Protein AF-Q950R6-F1 (afdb_monomer_lite)

Secondary structure (DSSP, 8-state):
-HHHHHHHHHHHHHHTT-SSPP---EEE-TT--EEES-SSS-TTS-HHHHHT---SS-B---HHHHHHHHHHHHHHTT-TTS-HHHHHHHHHHTHHHHHHT-HHHHHTSTTHHHHHHHHHHHHHHHH-TTS-B--------S-HHHHHHHHHHT-HHHHHHTT-SS--SS---HHHHHHHHHHHS--TTTT-HHHHHHHHHHHTT-------SSSS--

Sequence (218 aa):
MELQVRFTINIAKVYSSCVEPIYLPVFGDWRGRVYPHSTFINYQGNSLSRNVLEFYHGEVLNSNGIFSFFIYGANTYGLDKLTFDERYQWVIDNSAKILSMDRDFLLGADDQLAFASFALYYRKWYINPDEPLNVIVYQDATCSGLQHISSLLADINLAKQVNTAGPSAIAGDVYTDVANMINGLDLPGRENPSVIGLIYLNQLNIFILIVILLKDLL

Foldseek 3Di:
DVVLLVVLVVVLVVCVPDPDDDDFDWDADPVGDIDTPDDRADCPDPLSNNLSDFAPDFDQQDPVSLLLLQLLLLVQQVNVFADSVVSSVVCVVCVVCLLVVPPVSLVNRPNSSSNVSSSVQSNVCVVPSRDTDRDDRDDDFQPVPLCVVCVVVVPLVSCQLRVNNDDDNGHHPVPVVVVVVVVPDPDPCCPPPVSVVVVVCVVVVNDDPPPPDPPPPD

Organism: Spizellomyces punctatus (NCBI:txid109760)

Structure (mmCIF, N/CA/C/O backbone):
data_AF-Q950R6-F1
#
_entry.id   AF-Q950R6-F1
#
loop_
_atom_site.group_PDB
_atom_site.id
_atom_site.type_symbol
_atom_site.label_atom_id
_atom_site.label_alt_id
_atom_site.label_comp_id
_atom_site.label_asym_id
_atom_site.label_entity_id
_atom_site.label_seq_id
_atom_site.pdbx_PDB_ins_code
_atom_site.Cartn_x
_atom_site.Cartn_y
_atom_site.Cartn_z
_atom_site.occupancy
_atom_site.B_iso_or_equiv
_atom_site.auth_seq_id
_atom_site.auth_comp_id
_atom_site.auth_asym_id
_atom_site.auth_atom_id
_atom_site.pdbx_PDB_model_num
ATOM 1 N N . MET A 1 1 ? -17.603 3.203 -15.587 1.00 61.12 1 MET A N 1
ATOM 2 C CA . MET A 1 1 ? -16.378 2.480 -15.179 1.00 61.12 1 MET A CA 1
ATOM 3 C C . MET A 1 1 ? -15.461 2.208 -16.372 1.00 61.12 1 MET A C 1
ATOM 5 O O . MET A 1 1 ? -14.309 2.613 -16.331 1.00 61.12 1 MET A O 1
ATOM 9 N N . GLU A 1 2 ? -15.968 1.635 -17.470 1.00 82.50 2 GLU A N 1
ATOM 10 C CA . GLU A 1 2 ? -15.153 1.276 -18.649 1.00 82.50 2 GLU A CA 1
ATOM 11 C C . GLU A 1 2 ? -14.435 2.463 -19.324 1.00 82.50 2 GLU A C 1
ATOM 13 O O . GLU A 1 2 ? -13.272 2.357 -19.708 1.00 82.50 2 GLU A O 1
ATOM 18 N N . LEU A 1 3 ? -15.090 3.625 -19.417 1.00 87.25 3 LEU A N 1
ATOM 19 C CA . LEU A 1 3 ? -14.501 4.819 -20.031 1.00 87.25 3 LEU A CA 1
ATOM 20 C C . LEU A 1 3 ? -13.272 5.338 -19.263 1.00 87.25 3 LEU A C 1
ATOM 22 O O . LEU A 1 3 ? -12.263 5.679 -19.872 1.00 87.25 3 LEU A O 1
ATOM 26 N N . GLN A 1 4 ? -13.340 5.354 -17.928 1.00 86.31 4 GLN A N 1
ATOM 27 C CA . GLN A 1 4 ? -12.237 5.797 -17.072 1.00 86.31 4 GLN A CA 1
ATOM 28 C C . GLN A 1 4 ? -11.024 4.873 -17.217 1.00 86.31 4 GLN A C 1
ATOM 30 O O . GLN A 1 4 ? -9.916 5.359 -17.404 1.00 86.31 4 GLN A O 1
ATOM 35 N N . VAL A 1 5 ? -11.245 3.553 -17.220 1.00 90.81 5 VAL A N 1
ATOM 36 C CA . VAL A 1 5 ? -10.192 2.550 -17.452 1.00 90.81 5 VAL A CA 1
ATOM 37 C C . VAL A 1 5 ? -9.504 2.780 -18.798 1.00 90.81 5 VAL A C 1
ATOM 39 O O . VAL A 1 5 ? -8.277 2.829 -18.864 1.00 90.81 5 VAL A O 1
ATOM 42 N N . ARG A 1 6 ? -10.282 2.986 -19.871 1.00 92.75 6 ARG A N 1
ATOM 43 C CA . ARG A 1 6 ? -9.738 3.262 -21.210 1.00 92.75 6 ARG A CA 1
ATOM 44 C C . ARG A 1 6 ? -8.905 4.545 -21.241 1.00 92.75 6 ARG A C 1
ATOM 46 O O . ARG A 1 6 ? -7.820 4.532 -21.816 1.00 92.75 6 ARG A O 1
ATOM 53 N N . PHE A 1 7 ? -9.373 5.630 -20.618 1.00 93.50 7 PHE A N 1
ATOM 54 C CA . PHE A 1 7 ? -8.603 6.876 -20.539 1.00 93.50 7 PHE A CA 1
ATOM 55 C C . PHE A 1 7 ? -7.305 6.702 -19.752 1.00 93.50 7 PHE A C 1
ATOM 57 O O . PHE A 1 7 ? -6.254 7.071 -20.267 1.00 93.50 7 PHE A O 1
ATOM 64 N N . THR A 1 8 ? -7.351 6.089 -18.566 1.00 93.38 8 THR A N 1
ATOM 65 C CA . THR A 1 8 ? -6.154 5.816 -17.754 1.00 93.38 8 THR A CA 1
ATOM 66 C C . THR A 1 8 ? -5.118 5.014 -18.544 1.00 93.38 8 THR A C 1
ATOM 68 O O . THR A 1 8 ? -3.966 5.428 -18.620 1.00 93.38 8 THR A O 1
ATOM 71 N N . ILE A 1 9 ? -5.524 3.929 -19.214 1.00 93.62 9 ILE A N 1
ATOM 72 C CA . ILE A 1 9 ? -4.612 3.105 -20.025 1.00 93.62 9 ILE A CA 1
ATOM 73 C C . ILE A 1 9 ? -4.044 3.890 -21.213 1.00 93.62 9 ILE A C 1
ATOM 75 O O . ILE A 1 9 ? -2.851 3.803 -21.491 1.00 93.62 9 ILE A O 1
ATOM 79 N N . ASN A 1 10 ? -4.872 4.646 -21.935 1.00 93.94 10 ASN A N 1
ATOM 80 C CA . ASN A 1 10 ? -4.408 5.396 -23.103 1.00 93.94 10 ASN A CA 1
ATOM 81 C C . ASN A 1 10 ? -3.421 6.498 -22.715 1.00 93.94 10 ASN A C 1
ATOM 83 O O . ASN A 1 10 ? -2.400 6.654 -23.378 1.00 93.94 10 ASN A O 1
ATOM 87 N N . ILE A 1 11 ? -3.690 7.223 -21.628 1.00 92.50 11 ILE A N 1
ATOM 88 C CA . ILE A 1 11 ? -2.773 8.240 -21.110 1.00 92.50 11 ILE A CA 1
ATOM 89 C C . ILE A 1 11 ? -1.467 7.574 -20.651 1.00 92.50 11 ILE A C 1
ATOM 91 O O . ILE A 1 11 ? -0.392 8.065 -20.985 1.00 92.50 11 ILE A O 1
ATOM 95 N N . ALA A 1 12 ? -1.539 6.419 -19.978 1.00 92.94 12 ALA A N 1
ATOM 96 C CA . ALA A 1 12 ? -0.352 5.693 -19.530 1.00 92.94 12 ALA A CA 1
ATOM 97 C C . ALA A 1 12 ? 0.521 5.262 -20.719 1.00 92.94 12 ALA A C 1
ATOM 99 O O . ALA A 1 12 ? 1.731 5.448 -20.686 1.00 92.94 12 ALA A O 1
ATOM 100 N N . LYS A 1 13 ? -0.090 4.778 -21.809 1.00 92.00 13 LYS A N 1
ATOM 101 C CA . LYS A 1 13 ? 0.622 4.418 -23.049 1.00 92.00 13 LYS A CA 1
ATOM 102 C C . LYS A 1 13 ? 1.305 5.604 -23.727 1.00 92.00 13 LYS A C 1
ATOM 104 O O . LYS A 1 13 ? 2.374 5.441 -24.307 1.00 92.00 13 LYS A O 1
ATOM 109 N N . VAL A 1 14 ? 0.686 6.786 -23.690 1.00 91.50 14 VAL A N 1
ATOM 110 C CA . VAL A 1 14 ? 1.308 8.004 -24.229 1.00 91.50 14 VAL A CA 1
ATOM 111 C C . VAL A 1 14 ? 2.584 8.308 -23.445 1.00 91.50 14 VAL A C 1
ATOM 113 O O . VAL A 1 14 ? 3.647 8.450 -24.048 1.00 91.50 14 VAL A O 1
ATOM 116 N N . TYR A 1 15 ? 2.509 8.307 -22.113 1.00 90.12 15 TYR A N 1
ATOM 117 C CA . TYR A 1 15 ? 3.664 8.614 -21.268 1.00 90.12 15 TYR A CA 1
ATOM 118 C C . TYR A 1 15 ? 4.702 7.491 -21.188 1.00 90.12 15 TYR A C 1
ATOM 120 O O . TYR A 1 15 ? 5.874 7.792 -21.010 1.00 90.12 15 TYR A O 1
ATOM 128 N N . SER A 1 16 ? 4.340 6.223 -21.411 1.00 89.00 16 SER A N 1
ATOM 129 C CA . SER A 1 16 ? 5.312 5.115 -21.432 1.00 89.00 16 SER A CA 1
ATOM 130 C C . SER A 1 16 ? 6.321 5.209 -22.582 1.00 89.00 16 SER A C 1
ATOM 132 O O . SER A 1 16 ? 7.324 4.507 -22.580 1.00 89.00 16 SER A O 1
ATOM 134 N N . SER A 1 17 ? 6.037 6.036 -23.595 1.00 84.12 17 SER A N 1
ATOM 135 C CA . SER A 1 17 ? 6.967 6.325 -24.695 1.00 84.12 17 SER A CA 1
ATOM 136 C C . SER A 1 17 ? 7.899 7.512 -24.418 1.00 84.12 17 SER A C 1
ATOM 138 O O . SER A 1 17 ? 8.810 7.771 -25.205 1.00 84.12 17 SER A O 1
ATOM 140 N N . CYS A 1 18 ? 7.682 8.241 -23.320 1.00 84.56 18 CYS A N 1
ATOM 141 C CA . CYS A 1 18 ? 8.513 9.368 -22.920 1.00 84.56 18 CYS A CA 1
ATOM 142 C C . CYS A 1 18 ? 9.749 8.876 -22.156 1.00 84.56 18 CYS A C 1
ATOM 144 O O . CYS A 1 18 ? 9.660 7.971 -21.334 1.00 84.56 18 CYS A O 1
ATOM 146 N N . VAL A 1 19 ? 10.899 9.500 -22.418 1.00 79.00 19 VAL A N 1
ATOM 147 C CA . VAL A 1 19 ? 12.159 9.214 -21.703 1.00 79.00 19 VAL A CA 1
ATOM 148 C C . VAL A 1 19 ? 12.265 10.033 -20.409 1.00 79.00 19 VAL A C 1
ATOM 150 O O . VAL A 1 19 ? 12.886 9.600 -19.446 1.00 79.00 19 VAL A O 1
ATOM 153 N N . GLU A 1 20 ? 11.639 11.210 -20.386 1.00 90.50 20 GLU A N 1
ATOM 154 C CA . GLU A 1 20 ? 11.657 12.130 -19.249 1.00 90.50 20 GLU A CA 1
ATOM 155 C C . GLU A 1 20 ? 10.609 11.760 -18.185 1.00 90.50 20 GLU A C 1
ATOM 157 O O . GLU A 1 20 ? 9.533 11.254 -18.532 1.00 90.50 20 GLU A O 1
ATOM 162 N N . PRO A 1 21 ? 10.867 12.066 -16.899 1.00 91.25 21 PRO A N 1
ATOM 163 C CA . PRO A 1 21 ? 9.892 11.862 -15.841 1.00 91.25 21 PRO A CA 1
ATOM 164 C C . PRO A 1 21 ? 8.647 12.722 -16.042 1.00 91.25 21 PRO A C 1
ATOM 166 O O . PRO A 1 21 ? 8.708 13.875 -16.476 1.00 91.25 21 PRO A O 1
ATOM 169 N N . ILE A 1 22 ? 7.509 12.187 -15.607 1.00 90.81 22 ILE A N 1
ATOM 170 C CA . ILE A 1 22 ? 6.302 12.983 -15.408 1.00 90.81 22 ILE A CA 1
ATOM 171 C C . ILE A 1 22 ? 6.246 13.498 -13.972 1.00 90.81 22 ILE A C 1
ATOM 173 O O . ILE A 1 22 ? 6.538 12.781 -13.016 1.00 90.81 22 ILE A O 1
ATOM 177 N N . TYR A 1 23 ? 5.807 14.743 -13.818 1.00 92.44 23 TYR A N 1
ATOM 178 C CA . TYR A 1 23 ? 5.528 15.340 -12.518 1.00 92.44 23 TYR A CA 1
ATOM 179 C C . TYR A 1 23 ? 4.020 15.491 -12.354 1.00 92.44 23 TYR A C 1
ATOM 181 O O . TYR A 1 23 ? 3.335 15.990 -13.248 1.00 92.44 23 TYR A O 1
ATOM 189 N N . LEU A 1 24 ? 3.497 15.063 -11.206 1.00 93.25 24 LEU A N 1
ATOM 190 C CA . LEU A 1 24 ? 2.084 15.200 -10.868 1.00 93.25 24 LEU A CA 1
ATOM 191 C C . LEU A 1 24 ? 1.904 16.448 -9.991 1.00 93.25 24 LEU A C 1
ATOM 193 O O . LEU A 1 24 ? 2.239 16.3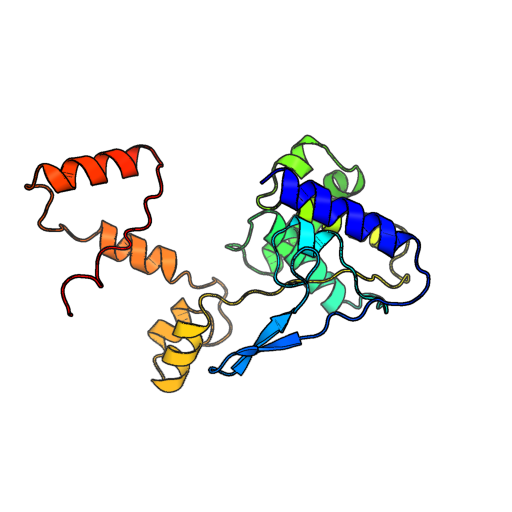92 -8.807 1.00 93.25 24 LEU A O 1
ATOM 197 N N . PRO A 1 25 ? 1.403 17.577 -10.530 1.00 95.56 25 PRO A N 1
ATOM 198 C CA . PRO A 1 25 ? 1.155 18.762 -9.719 1.00 95.56 25 PRO A CA 1
ATOM 199 C C . PRO A 1 25 ? 0.085 18.468 -8.665 1.00 95.56 25 PRO A C 1
ATOM 201 O O . PRO A 1 25 ? -0.869 17.729 -8.924 1.00 95.56 25 PRO A O 1
ATOM 204 N N . VAL A 1 26 ? 0.235 19.070 -7.487 1.00 96.69 26 VAL A N 1
ATOM 205 C CA . VAL A 1 26 ? -0.664 18.876 -6.345 1.00 96.69 26 VAL A CA 1
ATOM 206 C C . VAL A 1 26 ? -1.219 20.206 -5.844 1.00 96.69 26 VAL A C 1
ATOM 208 O O . VAL A 1 26 ? -0.579 21.245 -5.999 1.00 96.69 26 VAL A O 1
ATOM 211 N N . PHE A 1 27 ? -2.390 20.172 -5.214 1.00 96.00 27 PHE A N 1
ATOM 212 C CA . PHE A 1 27 ? -2.983 21.308 -4.511 1.00 96.00 27 PHE A CA 1
ATOM 213 C C . PHE A 1 27 ? -3.423 20.908 -3.102 1.00 96.00 27 PHE A C 1
ATOM 215 O O . PHE A 1 27 ? -3.724 19.744 -2.842 1.00 96.00 27 PHE A O 1
ATOM 222 N N . GLY A 1 28 ? -3.458 21.879 -2.190 1.00 97.31 28 GLY A N 1
ATOM 223 C CA . GLY A 1 28 ? -4.025 21.713 -0.853 1.00 97.31 28 GLY A CA 1
ATOM 224 C C . GLY A 1 28 ? -5.497 22.121 -0.825 1.00 97.31 28 GLY A C 1
ATOM 225 O O . GLY A 1 28 ? -5.842 23.177 -1.357 1.00 97.31 28 GLY A O 1
ATOM 226 N N . ASP A 1 29 ? -6.367 21.325 -0.201 1.00 96.44 29 ASP A N 1
ATOM 227 C CA . ASP A 1 29 ? -7.712 21.793 0.147 1.00 96.44 29 ASP A CA 1
ATOM 228 C C . ASP A 1 29 ? -7.684 22.786 1.326 1.00 96.44 29 ASP A C 1
ATOM 230 O O . ASP A 1 29 ? -6.648 23.051 1.936 1.00 96.44 29 ASP A O 1
ATOM 234 N N . TRP A 1 30 ? -8.850 23.332 1.679 1.00 97.31 30 TRP A N 1
ATOM 235 C CA . TRP A 1 30 ? -9.003 24.298 2.774 1.00 97.31 30 TRP A CA 1
ATOM 236 C C . TRP A 1 30 ? -8.648 23.739 4.165 1.00 97.31 30 TRP A C 1
ATOM 238 O O . TRP A 1 30 ? -8.506 24.508 5.113 1.00 97.31 30 TRP A O 1
ATOM 248 N N . ARG A 1 31 ? -8.502 22.414 4.300 1.00 96.69 31 ARG A N 1
ATOM 249 C CA . ARG A 1 31 ? -8.068 21.719 5.522 1.00 96.69 31 ARG A CA 1
ATOM 250 C C . ARG A 1 31 ? -6.589 21.333 5.466 1.00 96.69 31 ARG A C 1
ATOM 252 O O . ARG A 1 31 ? -6.102 20.715 6.409 1.00 96.69 31 ARG A O 1
ATOM 259 N N . GLY A 1 32 ? -5.895 21.650 4.372 1.00 95.75 32 GLY A N 1
ATOM 260 C CA . GLY A 1 32 ? -4.492 21.321 4.143 1.00 95.75 32 GLY A CA 1
ATOM 261 C C . GLY A 1 32 ? -4.235 19.911 3.603 1.00 95.75 32 GLY A C 1
ATOM 262 O O . GLY A 1 32 ? -3.076 19.505 3.539 1.00 95.75 32 GLY A O 1
A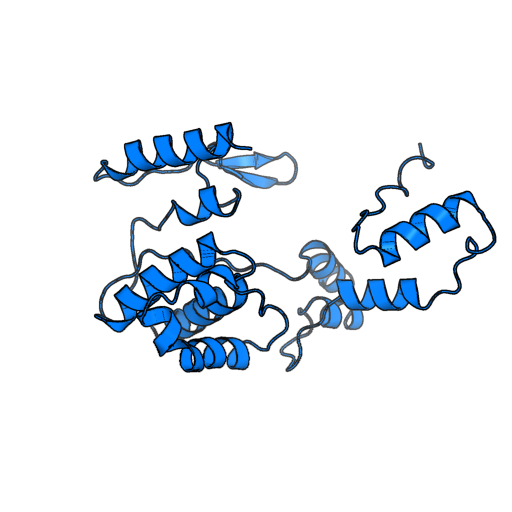TOM 263 N N . ARG A 1 33 ? -5.261 19.141 3.205 1.00 95.31 33 ARG A N 1
ATOM 264 C CA . ARG A 1 33 ? -5.033 17.837 2.557 1.00 95.31 33 ARG A CA 1
ATOM 265 C C . ARG A 1 33 ? -4.520 18.053 1.141 1.00 95.31 33 ARG A C 1
ATOM 267 O O . ARG A 1 33 ? -5.071 18.864 0.404 1.00 95.31 33 ARG A O 1
ATOM 274 N N . VAL A 1 34 ? -3.488 17.307 0.768 1.00 96.06 34 VAL A N 1
ATOM 275 C CA . VAL A 1 34 ? -2.824 17.422 -0.534 1.00 96.06 34 VAL A CA 1
ATOM 276 C C . VAL A 1 34 ? -3.441 16.439 -1.523 1.00 96.06 34 VAL A C 1
ATOM 278 O O . VAL A 1 34 ? -3.501 15.244 -1.233 1.00 96.06 34 VAL A O 1
ATOM 281 N N . TYR A 1 35 ? -3.839 16.926 -2.698 1.00 95.75 35 TYR A N 1
ATOM 282 C CA . TYR A 1 35 ? -4.417 16.124 -3.774 1.00 95.75 35 TYR A CA 1
ATOM 283 C C . TYR A 1 35 ? -3.681 16.350 -5.094 1.00 95.75 35 TYR A C 1
ATOM 285 O O . TYR A 1 35 ? -3.329 17.487 -5.414 1.00 95.75 35 TYR A O 1
ATOM 293 N N . PRO A 1 36 ? -3.492 15.302 -5.905 1.00 95.25 36 PRO A N 1
ATOM 294 C CA . PRO A 1 36 ? -3.012 15.448 -7.270 1.00 95.25 36 PRO A CA 1
ATOM 295 C C . PRO A 1 36 ? -4.061 16.141 -8.149 1.00 95.25 36 PRO A C 1
ATOM 297 O O . PRO A 1 36 ? -5.248 15.828 -8.094 1.00 95.25 36 PRO A O 1
ATOM 300 N N . HIS A 1 37 ? -3.616 17.047 -9.019 1.00 93.19 37 HIS A N 1
ATOM 301 C CA . HIS A 1 37 ? -4.470 17.677 -10.031 1.00 93.19 37 HIS A CA 1
ATOM 302 C C . HIS A 1 37 ? -4.897 16.700 -11.136 1.00 93.19 37 HIS A C 1
ATOM 304 O O . HIS A 1 37 ? -5.960 16.862 -11.733 1.00 93.19 37 HIS A O 1
ATOM 310 N N . SER A 1 38 ? -4.065 15.698 -11.436 1.00 89.69 38 SER A N 1
ATOM 311 C CA . SER A 1 38 ? -4.337 14.719 -12.492 1.00 89.69 38 SER A CA 1
ATOM 312 C C . SER A 1 38 ? -5.497 13.796 -12.116 1.00 89.69 38 SER A C 1
ATOM 314 O O . SER A 1 38 ? -5.459 13.124 -11.088 1.00 89.69 38 SER A O 1
ATOM 316 N N . THR A 1 39 ? -6.512 13.710 -12.977 1.00 85.31 39 THR A N 1
ATOM 317 C CA . THR A 1 39 ? -7.728 12.920 -12.721 1.00 85.31 39 THR A CA 1
ATOM 318 C C . THR A 1 39 ? -7.565 11.423 -13.003 1.00 85.31 39 THR A C 1
ATOM 320 O O . THR A 1 39 ? -8.100 10.604 -12.261 1.00 85.31 39 THR A O 1
ATOM 323 N N . PHE A 1 40 ? -6.863 11.046 -14.078 1.00 88.38 40 PHE A N 1
ATOM 324 C CA . PHE A 1 40 ? -6.850 9.657 -14.573 1.00 88.38 40 PHE A CA 1
ATOM 325 C C . PHE A 1 40 ? -5.640 8.837 -14.131 1.00 88.38 40 PHE A C 1
ATOM 327 O O . PHE A 1 40 ? -5.759 7.619 -14.007 1.00 88.38 40 PHE A O 1
ATOM 334 N N . ILE A 1 41 ? -4.495 9.498 -13.946 1.00 90.31 41 ILE A N 1
ATOM 335 C CA . ILE A 1 41 ? -3.244 8.887 -13.496 1.00 90.31 41 ILE A CA 1
ATOM 336 C C . ILE A 1 41 ? -2.724 9.709 -12.331 1.00 90.31 41 ILE A C 1
ATOM 338 O O . ILE A 1 41 ? -2.239 10.826 -12.512 1.00 90.31 41 ILE A O 1
ATOM 342 N N . ASN A 1 42 ? -2.847 9.162 -11.134 1.00 92.88 42 ASN A N 1
ATOM 343 C CA . ASN A 1 42 ? -2.272 9.721 -9.927 1.00 92.88 42 ASN A CA 1
ATOM 344 C C . ASN A 1 42 ? -2.111 8.657 -8.827 1.00 92.88 42 ASN A C 1
ATOM 346 O O . ASN A 1 42 ? -2.761 7.608 -8.844 1.00 92.88 42 ASN A O 1
ATOM 350 N N . TYR A 1 43 ? -1.264 8.966 -7.844 1.00 92.25 43 TYR A N 1
ATOM 351 C CA . TYR A 1 43 ? -0.901 8.063 -6.749 1.00 92.25 43 TYR A CA 1
ATOM 352 C C . TYR A 1 43 ? -1.996 7.886 -5.678 1.00 92.25 43 TYR A C 1
ATOM 354 O O . TYR A 1 43 ? -1.873 6.992 -4.846 1.00 92.25 43 TYR A O 1
ATOM 362 N N . GLN A 1 44 ? -3.060 8.698 -5.692 1.00 93.12 44 GLN A N 1
ATOM 363 C CA . GLN A 1 44 ? -4.228 8.580 -4.800 1.00 93.12 44 GLN A CA 1
ATOM 364 C C . GLN A 1 44 ? -5.444 7.943 -5.493 1.00 93.12 44 GLN A C 1
ATOM 366 O O . GLN A 1 44 ? -6.528 7.874 -4.916 1.00 93.12 44 GLN A O 1
ATOM 371 N N . GLY A 1 45 ? -5.290 7.522 -6.750 1.00 91.69 45 GLY A N 1
ATOM 372 C CA . GLY A 1 45 ? -6.373 6.988 -7.556 1.00 91.69 45 GLY A CA 1
ATOM 373 C C . GLY A 1 45 ? -6.741 5.559 -7.170 1.00 91.69 45 GLY A C 1
ATOM 374 O O . GLY A 1 45 ? -6.253 4.985 -6.197 1.00 91.69 45 GLY A O 1
ATOM 375 N N . ASN A 1 46 ? -7.604 4.960 -7.986 1.00 91.69 46 ASN A N 1
ATOM 376 C CA . ASN A 1 46 ? -7.930 3.543 -7.860 1.00 91.69 46 ASN A CA 1
ATOM 377 C C . ASN A 1 46 ? -6.711 2.646 -8.159 1.00 91.69 46 ASN A C 1
ATOM 379 O O . ASN A 1 46 ? -5.671 3.118 -8.622 1.00 91.69 46 ASN A O 1
ATOM 383 N N . SER A 1 47 ? -6.860 1.337 -7.936 1.00 93.19 47 SER A N 1
ATOM 384 C CA . SER A 1 47 ? -5.787 0.363 -8.168 1.00 93.19 47 SER A CA 1
ATOM 385 C C . SER A 1 47 ? -5.123 0.508 -9.544 1.00 93.19 47 SER A C 1
ATOM 387 O O . SER A 1 47 ? -3.902 0.609 -9.621 1.00 93.19 47 SER A O 1
ATOM 389 N N . LEU A 1 48 ? -5.903 0.628 -10.625 1.00 93.75 48 LEU A N 1
ATOM 390 C CA . LEU A 1 48 ? -5.348 0.812 -11.968 1.00 93.75 48 LEU A CA 1
ATOM 391 C C . LEU A 1 48 ? -4.486 2.078 -12.068 1.00 93.75 48 LEU A C 1
ATOM 393 O O . LEU A 1 48 ? -3.370 2.012 -12.563 1.00 93.75 48 LEU A O 1
ATOM 397 N N . SER A 1 49 ? -4.987 3.219 -11.590 1.00 93.25 49 SER A N 1
ATOM 398 C CA . SER A 1 49 ? -4.268 4.499 -11.616 1.00 93.25 49 SER A CA 1
ATOM 399 C C . SER A 1 49 ? -2.946 4.449 -10.847 1.00 93.25 49 SER A C 1
ATOM 401 O O . SER A 1 49 ? -1.970 5.062 -11.271 1.00 93.25 49 SER A O 1
ATOM 403 N N . ARG A 1 50 ? -2.913 3.730 -9.721 1.00 92.50 50 ARG A N 1
ATOM 404 C CA . ARG A 1 50 ? -1.710 3.569 -8.895 1.00 92.50 50 ARG A CA 1
ATOM 405 C C . ARG A 1 50 ? -0.686 2.643 -9.545 1.00 92.50 50 ARG A C 1
ATOM 407 O O . ARG A 1 50 ? 0.491 2.962 -9.561 1.00 92.50 50 ARG A O 1
ATOM 414 N N . ASN A 1 51 ? -1.138 1.531 -10.122 1.00 93.62 51 ASN A N 1
ATOM 415 C CA . ASN A 1 51 ? -0.258 0.480 -10.640 1.00 93.62 51 ASN A CA 1
ATOM 416 C C . ASN A 1 51 ? 0.257 0.717 -12.067 1.00 93.62 51 ASN A C 1
ATOM 418 O O . ASN A 1 51 ? 1.066 -0.064 -12.556 1.00 93.62 51 ASN A O 1
ATOM 422 N N . VAL A 1 52 ? -0.188 1.784 -12.738 1.00 93.06 52 VAL A N 1
ATOM 423 C CA . VAL A 1 52 ? 0.449 2.282 -13.974 1.00 93.06 52 VAL A CA 1
ATOM 424 C C . VAL A 1 52 ? 1.549 3.313 -13.699 1.00 93.06 52 VAL A C 1
ATOM 426 O O . VAL A 1 52 ? 2.118 3.856 -14.643 1.00 93.06 52 VAL A O 1
ATOM 429 N N . LEU A 1 53 ? 1.812 3.623 -12.426 1.00 93.56 53 LEU A N 1
ATOM 430 C CA . LEU A 1 53 ? 2.849 4.548 -11.987 1.00 93.56 53 LEU A CA 1
ATOM 431 C C . LEU A 1 53 ? 3.997 3.793 -11.323 1.00 93.56 53 LEU A C 1
ATOM 433 O O . LEU A 1 53 ? 3.787 2.833 -10.587 1.00 93.56 53 LEU A O 1
ATOM 437 N N . GLU A 1 54 ? 5.200 4.310 -11.522 1.00 94.12 54 GLU A N 1
ATOM 438 C CA . GLU A 1 54 ? 6.405 3.912 -10.806 1.00 94.12 54 GLU A CA 1
ATOM 439 C C . GLU A 1 54 ? 7.239 5.159 -10.487 1.00 94.12 54 GLU A C 1
ATOM 441 O O . GLU A 1 54 ? 7.033 6.229 -11.073 1.00 94.12 54 GLU A O 1
ATOM 446 N N . PHE A 1 55 ? 8.161 5.058 -9.534 1.00 95.69 55 PHE A N 1
ATOM 447 C CA . PHE A 1 55 ? 9.117 6.130 -9.287 1.00 95.69 55 PHE A CA 1
ATOM 448 C C . PHE A 1 55 ? 10.086 6.256 -10.460 1.00 95.69 55 PHE A C 1
ATOM 450 O O . PHE A 1 55 ? 10.593 5.261 -10.960 1.00 95.69 55 PHE A O 1
ATOM 457 N N . TYR A 1 56 ? 10.422 7.479 -10.868 1.00 94.44 56 TYR A N 1
ATOM 458 C CA . TYR A 1 56 ? 11.437 7.676 -11.908 1.00 94.44 56 TYR A CA 1
ATOM 459 C C . TYR A 1 56 ? 12.832 7.216 -11.452 1.00 94.44 56 TYR A C 1
ATOM 461 O O . TYR A 1 56 ? 13.555 6.554 -12.193 1.00 94.44 56 TYR A O 1
ATOM 469 N N . HIS A 1 57 ? 13.191 7.520 -10.204 1.00 94.00 57 HIS A N 1
ATOM 470 C CA . HIS A 1 57 ? 14.418 7.037 -9.580 1.00 94.00 57 HIS A CA 1
ATOM 471 C C . HIS A 1 57 ? 14.114 5.796 -8.747 1.00 94.00 57 HIS A C 1
ATOM 473 O O . HIS A 1 57 ? 13.348 5.868 -7.787 1.00 94.00 57 HIS A O 1
ATOM 479 N N . GLY A 1 58 ? 14.695 4.666 -9.144 1.00 95.25 58 GLY A N 1
ATOM 480 C CA . GLY A 1 58 ? 14.622 3.422 -8.391 1.00 95.25 58 GLY A CA 1
ATOM 481 C C . GLY A 1 58 ? 15.748 3.316 -7.371 1.00 95.25 58 GLY A C 1
ATOM 482 O O . GLY A 1 58 ? 16.769 3.992 -7.487 1.00 95.25 58 GLY A O 1
ATOM 483 N N . GLU A 1 59 ? 15.577 2.414 -6.412 1.00 96.50 59 GLU A N 1
ATOM 484 C CA . GLU A 1 59 ? 16.547 2.148 -5.348 1.00 96.50 59 GLU A CA 1
ATOM 485 C C . GLU A 1 59 ? 16.837 0.648 -5.258 1.00 96.50 59 GLU A C 1
ATOM 487 O O . GLU A 1 59 ? 15.951 -0.185 -5.482 1.00 96.50 59 GLU A O 1
ATOM 492 N N . VAL A 1 60 ? 18.078 0.292 -4.920 1.00 98.00 60 VAL A N 1
ATOM 493 C CA . VAL A 1 60 ? 18.430 -1.100 -4.603 1.00 98.00 60 VAL A CA 1
ATOM 494 C C . VAL A 1 60 ? 17.855 -1.431 -3.231 1.00 98.00 60 VAL A C 1
ATOM 496 O O . VAL A 1 60 ? 18.092 -0.718 -2.252 1.00 98.00 60 VAL A O 1
ATOM 499 N N . LEU A 1 61 ? 17.082 -2.513 -3.143 1.00 96.69 61 LEU A N 1
ATOM 500 C CA . LEU A 1 61 ? 16.419 -2.863 -1.893 1.00 96.69 61 LEU A CA 1
ATOM 501 C C . LEU A 1 61 ? 17.429 -3.400 -0.873 1.00 96.69 61 LEU A C 1
ATOM 503 O O . LEU A 1 61 ? 17.968 -4.495 -1.015 1.00 96.69 61 LEU A O 1
ATOM 507 N N . ASN A 1 62 ? 17.629 -2.652 0.210 1.00 96.69 62 ASN A N 1
ATOM 508 C CA . ASN A 1 62 ? 18.291 -3.168 1.407 1.00 96.69 62 ASN A CA 1
ATOM 509 C C . ASN A 1 62 ? 17.361 -4.123 2.186 1.00 96.69 62 ASN A C 1
ATOM 511 O O . ASN A 1 62 ? 16.204 -4.326 1.817 1.00 96.69 62 ASN A O 1
ATOM 515 N N . SER A 1 63 ? 17.833 -4.678 3.305 1.00 97.00 63 SER A N 1
ATOM 516 C CA . SER A 1 63 ? 17.048 -5.606 4.136 1.00 97.00 63 SER A CA 1
ATOM 517 C C . SER A 1 63 ? 15.681 -5.050 4.562 1.00 97.00 63 SER A C 1
ATOM 519 O O . SER A 1 63 ? 14.680 -5.759 4.478 1.00 97.00 63 SER A O 1
ATOM 521 N N . ASN A 1 64 ? 15.607 -3.774 4.951 1.00 96.12 64 ASN A N 1
ATOM 522 C CA . ASN A 1 64 ? 14.348 -3.123 5.331 1.00 96.12 64 ASN A CA 1
ATOM 523 C C . ASN A 1 64 ? 13.441 -2.866 4.117 1.00 96.12 64 ASN A C 1
ATOM 525 O O . ASN A 1 64 ? 12.216 -2.954 4.226 1.00 96.12 64 ASN A O 1
ATOM 529 N N . GLY A 1 65 ? 14.038 -2.559 2.963 1.00 96.81 65 GLY A N 1
ATOM 530 C CA . GLY A 1 65 ? 13.345 -2.408 1.687 1.00 96.81 65 GLY A CA 1
ATOM 531 C C . GLY A 1 65 ? 12.701 -3.718 1.243 1.00 96.81 65 GLY A C 1
ATOM 532 O O . GLY A 1 65 ? 11.519 -3.724 0.919 1.00 96.81 65 GLY A O 1
ATOM 533 N N . ILE A 1 66 ? 13.436 -4.832 1.322 1.00 97.75 66 ILE A N 1
ATOM 534 C CA . ILE A 1 66 ? 12.927 -6.182 1.034 1.00 97.75 66 ILE A CA 1
ATOM 535 C C . ILE A 1 66 ? 11.782 -6.527 1.991 1.00 97.75 66 ILE A C 1
ATOM 537 O O . ILE A 1 66 ? 10.709 -6.933 1.548 1.00 97.75 66 ILE A O 1
ATOM 541 N N . PHE A 1 67 ? 11.979 -6.302 3.294 1.00 97.38 67 PHE A N 1
ATOM 542 C CA . PHE A 1 67 ? 10.953 -6.550 4.306 1.00 97.38 67 PHE A CA 1
ATOM 543 C C . PHE A 1 67 ? 9.656 -5.778 4.013 1.00 97.38 67 PHE A C 1
ATOM 545 O O . PHE A 1 67 ? 8.576 -6.365 3.938 1.00 97.38 67 PHE A O 1
ATOM 552 N N . SER A 1 68 ? 9.768 -4.474 3.746 1.00 97.06 68 SER A N 1
ATOM 553 C CA . SER A 1 68 ? 8.624 -3.607 3.428 1.00 97.06 68 SER A CA 1
ATOM 554 C C . SER A 1 68 ? 7.954 -3.985 2.105 1.00 97.06 68 SER A C 1
ATOM 556 O O . SER A 1 68 ? 6.728 -3.978 2.005 1.00 97.06 68 SER A O 1
ATOM 558 N N . PHE A 1 69 ? 8.748 -4.338 1.094 1.00 98.00 69 PHE A N 1
ATOM 559 C CA . PHE A 1 69 ? 8.262 -4.759 -0.215 1.00 98.00 69 PHE A CA 1
ATOM 560 C C . PHE A 1 69 ? 7.452 -6.059 -0.127 1.00 98.00 69 PHE A C 1
ATOM 562 O O . PHE A 1 69 ? 6.384 -6.160 -0.728 1.00 98.00 69 PHE A O 1
ATOM 569 N N . PHE A 1 70 ? 7.895 -7.030 0.673 1.00 98.19 70 PHE A N 1
ATOM 570 C CA . PHE A 1 70 ? 7.174 -8.295 0.849 1.00 98.19 70 PHE A CA 1
ATOM 571 C C . PHE A 1 70 ? 5.883 -8.096 1.647 1.00 98.19 70 PHE A C 1
ATOM 573 O O . PHE A 1 70 ? 4.836 -8.616 1.263 1.00 98.19 70 PHE A O 1
ATOM 580 N N . ILE A 1 71 ? 5.917 -7.281 2.705 1.00 97.50 71 ILE A N 1
ATOM 581 C CA . ILE A 1 71 ? 4.702 -6.904 3.441 1.00 97.50 71 ILE A CA 1
ATOM 582 C C . ILE A 1 71 ? 3.694 -6.231 2.511 1.00 97.50 71 ILE A C 1
ATOM 584 O O . ILE A 1 71 ? 2.510 -6.551 2.565 1.00 97.50 71 ILE A O 1
ATOM 588 N N . TYR A 1 72 ? 4.150 -5.339 1.629 1.00 97.56 72 TYR A N 1
ATOM 589 C CA . TYR A 1 72 ? 3.294 -4.727 0.617 1.00 97.56 72 TYR A CA 1
ATOM 590 C C . TYR A 1 72 ? 2.642 -5.775 -0.294 1.00 97.56 72 TYR A C 1
ATOM 592 O O . TYR A 1 72 ? 1.425 -5.743 -0.469 1.00 97.56 72 TYR A O 1
ATOM 600 N N . GLY A 1 73 ? 3.408 -6.753 -0.787 1.00 97.75 73 GLY A N 1
ATOM 601 C CA . GLY A 1 73 ? 2.865 -7.877 -1.552 1.00 97.75 73 GLY A CA 1
ATOM 602 C C . GLY A 1 73 ? 1.763 -8.629 -0.801 1.00 97.75 73 GLY A C 1
ATOM 603 O O . GLY A 1 73 ? 0.656 -8.782 -1.316 1.00 97.75 73 GLY A O 1
ATOM 604 N N . ALA A 1 74 ? 2.013 -9.019 0.450 1.00 97.94 74 ALA A N 1
ATOM 605 C CA . ALA A 1 74 ? 1.014 -9.689 1.285 1.00 97.94 74 ALA A CA 1
ATOM 606 C C . ALA A 1 74 ? -0.233 -8.816 1.545 1.00 97.94 74 ALA A C 1
ATOM 608 O O . ALA A 1 74 ? -1.356 -9.319 1.513 1.00 97.94 74 ALA A O 1
ATOM 609 N N . ASN A 1 75 ? -0.063 -7.504 1.744 1.00 96.19 75 ASN A N 1
ATOM 610 C CA . ASN A 1 75 ? -1.178 -6.567 1.923 1.00 96.19 75 ASN A CA 1
ATOM 611 C C . ASN A 1 75 ? -2.066 -6.505 0.681 1.00 96.19 75 ASN A C 1
ATOM 613 O O . ASN A 1 75 ? -3.284 -6.551 0.806 1.00 96.19 75 ASN A O 1
ATOM 617 N N . THR A 1 76 ? -1.471 -6.444 -0.514 1.00 97.00 76 THR A N 1
ATOM 618 C CA . THR A 1 76 ? -2.237 -6.444 -1.775 1.00 97.00 76 THR A CA 1
ATOM 619 C C . THR A 1 76 ? -2.985 -7.758 -2.022 1.00 97.00 76 THR A C 1
ATOM 621 O O . THR A 1 76 ? -3.958 -7.778 -2.772 1.00 97.00 76 THR A O 1
ATOM 624 N N . TYR A 1 77 ? -2.583 -8.840 -1.346 1.00 97.75 77 TYR A N 1
ATOM 625 C CA . TYR A 1 77 ? -3.299 -10.116 -1.330 1.00 97.75 77 TYR A CA 1
ATOM 626 C C . TYR A 1 77 ? -4.432 -10.174 -0.283 1.00 97.75 77 TYR A C 1
ATOM 628 O O . TYR A 1 77 ? -5.195 -11.135 -0.272 1.00 97.75 77 TYR A O 1
ATOM 636 N N . GLY A 1 78 ? -4.571 -9.165 0.585 1.00 95.56 78 GLY A N 1
ATOM 637 C CA . GLY A 1 78 ? -5.609 -9.108 1.624 1.00 95.56 78 GLY A CA 1
ATOM 638 C C . GLY A 1 78 ? -5.202 -9.713 2.974 1.00 95.56 78 GLY A C 1
ATOM 639 O O . GLY A 1 78 ? -6.057 -10.122 3.752 1.00 95.56 78 GLY A O 1
ATOM 640 N N . LEU A 1 79 ? -3.900 -9.805 3.269 1.00 94.50 79 LEU A N 1
ATOM 641 C CA . LEU A 1 79 ? -3.381 -10.381 4.521 1.00 94.50 79 LEU A CA 1
ATOM 642 C C . LEU A 1 79 ? -3.070 -9.317 5.589 1.00 94.50 79 LEU A C 1
ATOM 644 O O . LEU A 1 79 ? -2.136 -9.460 6.380 1.00 94.50 79 LEU A O 1
ATOM 648 N N . ASP A 1 80 ? -3.855 -8.239 5.630 1.00 86.88 80 ASP A N 1
ATOM 649 C CA . ASP A 1 80 ? -3.652 -7.071 6.499 1.00 86.88 80 ASP A CA 1
ATOM 650 C C . ASP A 1 80 ? -3.881 -7.347 7.998 1.00 86.88 80 ASP A C 1
ATOM 652 O O . ASP A 1 80 ? -3.571 -6.493 8.832 1.00 86.88 80 ASP A O 1
ATOM 656 N N . LYS A 1 81 ? -4.382 -8.536 8.350 1.00 86.25 81 LYS A N 1
ATOM 657 C CA . LYS A 1 81 ? -4.595 -8.984 9.738 1.00 86.25 81 LYS A CA 1
ATOM 658 C C . LYS A 1 81 ? -3.434 -9.788 10.322 1.00 86.25 81 LYS A C 1
ATOM 660 O O . LYS A 1 81 ? -3.348 -9.920 11.538 1.00 86.25 81 LYS A O 1
ATOM 665 N N . LEU A 1 82 ? -2.545 -10.308 9.475 1.00 89.88 82 LEU A N 1
ATOM 666 C CA . LEU A 1 82 ? -1.352 -11.031 9.920 1.00 89.88 82 LEU A CA 1
ATOM 667 C C . LEU A 1 82 ? -0.312 -10.063 10.491 1.00 89.88 82 LEU A C 1
ATOM 669 O O . LEU A 1 82 ? -0.305 -8.878 10.154 1.00 89.88 82 LEU A O 1
ATOM 673 N N . THR A 1 83 ? 0.612 -10.549 11.307 1.00 90.62 83 THR A N 1
ATOM 674 C CA . THR A 1 83 ? 1.793 -9.773 11.712 1.00 90.62 83 THR A CA 1
ATOM 675 C C . THR A 1 83 ? 2.704 -9.480 10.518 1.00 90.62 83 THR A C 1
ATOM 677 O O . THR A 1 83 ? 2.621 -10.126 9.473 1.00 90.62 83 THR A O 1
ATOM 680 N N . PHE A 1 84 ? 3.596 -8.497 10.647 1.00 92.00 84 PHE A N 1
ATOM 681 C CA . PHE A 1 84 ? 4.553 -8.184 9.582 1.00 92.00 84 PHE A CA 1
ATOM 682 C C . PHE A 1 84 ? 5.487 -9.356 9.254 1.00 92.00 84 PHE A C 1
ATOM 684 O O . PHE A 1 84 ? 5.744 -9.599 8.076 1.00 92.00 84 PHE A O 1
ATOM 691 N N . ASP A 1 85 ? 5.913 -10.127 10.256 1.00 94.00 85 ASP A N 1
ATOM 692 C CA . ASP A 1 85 ? 6.756 -11.308 10.046 1.00 94.00 85 ASP A CA 1
ATOM 693 C C . ASP A 1 85 ? 5.996 -12.435 9.333 1.00 94.00 85 ASP A C 1
ATOM 695 O O . ASP A 1 85 ? 6.522 -13.046 8.405 1.00 94.00 85 ASP A O 1
ATOM 699 N N . GLU A 1 86 ? 4.730 -12.673 9.690 1.00 95.69 86 GLU A N 1
ATOM 700 C CA . GLU A 1 86 ? 3.879 -13.650 8.997 1.00 95.69 86 GLU A CA 1
ATOM 701 C C . GLU A 1 86 ? 3.611 -13.246 7.543 1.00 95.69 86 GLU A C 1
ATOM 703 O O . GLU A 1 86 ? 3.653 -14.090 6.650 1.00 95.69 86 GLU A O 1
ATOM 708 N N . ARG A 1 87 ? 3.385 -11.953 7.277 1.00 96.88 87 ARG A N 1
ATOM 709 C CA . ARG A 1 87 ? 3.237 -11.418 5.912 1.00 96.88 87 ARG A CA 1
ATOM 710 C C . ARG A 1 87 ? 4.508 -11.611 5.093 1.00 96.88 87 ARG A C 1
ATOM 712 O O . ARG A 1 87 ? 4.444 -12.054 3.947 1.00 96.88 87 ARG A O 1
ATOM 719 N N . TYR A 1 88 ? 5.658 -11.298 5.685 1.00 97.62 88 TYR A N 1
ATOM 720 C CA . TYR A 1 88 ? 6.963 -11.504 5.069 1.00 97.62 88 TYR A CA 1
ATOM 721 C C . TYR A 1 88 ? 7.196 -12.985 4.732 1.00 97.62 88 TYR A C 1
ATOM 723 O O . TYR A 1 88 ? 7.537 -13.318 3.594 1.00 97.62 88 TYR A O 1
ATOM 731 N N . GLN A 1 89 ? 6.942 -13.878 5.692 1.00 98.31 89 GLN A N 1
ATOM 732 C CA . GLN A 1 89 ? 7.103 -15.319 5.512 1.00 98.31 89 GLN A CA 1
ATOM 733 C C . GLN A 1 89 ? 6.137 -15.877 4.461 1.00 98.31 89 GLN A C 1
ATOM 735 O O . GLN A 1 89 ? 6.542 -16.676 3.622 1.00 98.31 89 GLN A O 1
ATOM 740 N N . TRP A 1 90 ? 4.892 -15.398 4.426 1.00 98.50 90 TRP A N 1
ATOM 741 C CA . TRP A 1 90 ? 3.904 -15.821 3.435 1.00 98.50 90 TRP A CA 1
ATOM 742 C C . TRP A 1 90 ? 4.368 -15.569 1.992 1.00 98.50 90 TRP A C 1
ATOM 744 O O . TRP A 1 90 ? 4.143 -16.410 1.116 1.00 98.50 90 TRP A O 1
ATOM 754 N N . VAL A 1 91 ? 5.056 -14.449 1.731 1.00 98.50 91 VAL A N 1
ATOM 755 C CA . VAL A 1 91 ? 5.642 -14.170 0.407 1.00 98.50 91 VAL A CA 1
ATOM 756 C C . VAL A 1 91 ? 6.747 -15.169 0.071 1.00 98.50 91 VAL A C 1
ATOM 758 O O . VAL A 1 91 ? 6.804 -15.653 -1.060 1.00 98.50 91 VAL A O 1
ATOM 761 N N . ILE A 1 92 ? 7.605 -15.512 1.035 1.00 98.31 92 ILE A N 1
ATOM 762 C CA . ILE A 1 92 ? 8.664 -16.517 0.849 1.00 98.31 92 ILE A CA 1
ATOM 763 C C . ILE A 1 92 ? 8.052 -17.884 0.528 1.00 98.31 92 ILE A C 1
ATOM 765 O O . ILE A 1 92 ? 8.443 -18.517 -0.457 1.00 98.31 92 ILE A O 1
ATOM 769 N N . ASP A 1 93 ? 7.053 -18.303 1.302 1.00 98.56 93 ASP A N 1
ATOM 770 C CA . ASP A 1 93 ? 6.393 -19.604 1.163 1.00 98.56 93 ASP A CA 1
ATOM 771 C C . ASP A 1 93 ? 5.674 -19.749 -0.188 1.00 98.56 93 ASP A C 1
ATOM 773 O O . ASP A 1 93 ? 5.583 -20.844 -0.744 1.00 98.56 93 ASP A O 1
ATOM 777 N N . ASN A 1 94 ? 5.197 -18.637 -0.757 1.00 98.38 94 ASN A N 1
ATOM 778 C CA . ASN A 1 94 ? 4.526 -18.604 -2.058 1.00 98.38 94 ASN A CA 1
ATOM 779 C C . ASN A 1 94 ? 5.421 -18.105 -3.205 1.00 98.38 94 ASN A C 1
ATOM 781 O O . ASN A 1 94 ? 4.935 -17.929 -4.326 1.00 98.38 94 ASN A O 1
ATOM 785 N N . SER A 1 95 ? 6.727 -17.939 -2.972 1.00 98.19 95 SER A N 1
ATOM 786 C CA . SER A 1 95 ? 7.693 -17.435 -3.959 1.00 98.19 95 SER A CA 1
ATOM 787 C C . SER A 1 95 ? 7.623 -18.177 -5.294 1.00 98.19 95 SER A C 1
ATOM 789 O O . SER A 1 95 ? 7.576 -17.544 -6.344 1.00 98.19 95 SER A O 1
ATOM 791 N N . ALA A 1 96 ? 7.515 -19.508 -5.286 1.00 98.25 96 ALA A N 1
ATOM 792 C CA . ALA A 1 96 ? 7.410 -20.304 -6.510 1.00 98.25 96 ALA A CA 1
ATOM 793 C C . ALA A 1 96 ? 6.175 -19.944 -7.364 1.00 98.25 96 ALA A C 1
ATOM 795 O O . ALA A 1 96 ? 6.267 -19.883 -8.593 1.00 98.25 96 ALA A O 1
ATOM 796 N N . LYS A 1 97 ? 5.027 -19.662 -6.734 1.00 98.25 97 LYS A N 1
ATOM 797 C CA . LYS A 1 97 ? 3.790 -19.253 -7.426 1.00 98.25 97 LYS A CA 1
ATOM 798 C C . LYS A 1 97 ? 3.901 -17.834 -7.980 1.00 98.25 97 LYS A C 1
ATOM 800 O O . LYS A 1 97 ? 3.504 -17.581 -9.113 1.00 98.25 97 LYS A O 1
ATOM 805 N N . ILE A 1 98 ? 4.505 -16.930 -7.207 1.00 98.38 98 ILE A N 1
ATOM 806 C CA . ILE A 1 98 ? 4.770 -15.546 -7.625 1.00 98.38 98 ILE A CA 1
ATOM 807 C C . ILE A 1 98 ? 5.726 -15.540 -8.829 1.00 98.38 98 ILE A C 1
ATOM 809 O O . ILE A 1 98 ? 5.442 -14.929 -9.858 1.00 98.38 98 ILE A O 1
ATOM 813 N N . LEU A 1 99 ? 6.831 -16.287 -8.744 1.00 98.12 99 LEU A N 1
ATOM 814 C CA . LEU A 1 99 ? 7.841 -16.380 -9.799 1.00 98.12 99 LEU A CA 1
ATOM 815 C C . LEU A 1 99 ? 7.291 -17.005 -11.078 1.00 98.12 99 LEU A C 1
ATOM 817 O O . LEU A 1 99 ? 7.619 -16.543 -12.169 1.00 98.12 99 LEU A O 1
ATOM 821 N N . SER A 1 100 ? 6.433 -18.018 -10.966 1.00 97.56 100 SER A N 1
ATOM 822 C CA . SER A 1 100 ? 5.791 -18.651 -12.125 1.00 97.56 100 SER A CA 1
ATOM 823 C C . SER A 1 100 ? 4.644 -17.828 -12.722 1.00 97.56 100 SER A C 1
ATOM 825 O O . SER A 1 100 ? 4.199 -18.158 -13.819 1.00 97.56 100 SER A O 1
ATOM 827 N N . MET A 1 101 ? 4.231 -16.725 -12.077 1.00 97.31 101 MET A N 1
ATOM 828 C CA . MET A 1 101 ? 3.030 -15.951 -12.430 1.00 97.31 101 MET A CA 1
ATOM 829 C C . MET A 1 101 ? 1.791 -16.852 -12.508 1.00 97.31 101 MET A C 1
ATOM 831 O O . MET A 1 101 ? 1.030 -16.795 -13.477 1.00 97.31 101 MET A O 1
ATOM 835 N N . ASP A 1 102 ? 1.618 -17.714 -11.501 1.00 98.19 102 ASP A N 1
ATOM 836 C CA . ASP A 1 102 ? 0.485 -18.635 -11.427 1.00 98.19 102 ASP A CA 1
ATOM 837 C C . ASP A 1 102 ? -0.844 -17.868 -11.504 1.00 98.19 102 ASP A C 1
ATOM 839 O O . ASP A 1 102 ? -1.125 -16.980 -10.697 1.00 98.19 102 ASP A O 1
ATOM 843 N N . ARG A 1 103 ? -1.655 -18.188 -12.516 1.00 97.12 103 ARG A N 1
ATOM 844 C CA . ARG A 1 103 ? -2.854 -17.413 -12.849 1.00 97.12 103 ARG A CA 1
ATOM 845 C C . ARG A 1 103 ? -3.883 -17.429 -11.724 1.00 97.12 103 ARG A C 1
ATOM 847 O O . ARG A 1 103 ? -4.432 -16.378 -11.402 1.00 97.12 103 ARG A O 1
ATOM 854 N N . ASP A 1 104 ? -4.170 -18.605 -11.177 1.00 97.38 104 ASP A N 1
ATOM 855 C CA . ASP A 1 104 ? -5.231 -18.764 -10.182 1.00 97.38 104 ASP A CA 1
ATOM 856 C C . ASP A 1 104 ? -4.815 -18.121 -8.859 1.00 97.38 104 ASP A C 1
ATOM 858 O O . ASP A 1 104 ? -5.628 -17.480 -8.196 1.00 97.38 104 ASP A O 1
ATOM 862 N N . PHE A 1 105 ? -3.525 -18.197 -8.528 1.00 97.62 105 PHE A N 1
ATOM 863 C CA . PHE A 1 105 ? -2.948 -17.489 -7.397 1.00 97.62 105 PHE A CA 1
ATOM 864 C C . PHE A 1 105 ? -3.053 -15.967 -7.556 1.00 97.62 105 PHE A C 1
ATOM 866 O O . PHE A 1 105 ? -3.553 -15.300 -6.658 1.00 97.62 105 PHE A O 1
ATOM 873 N N . LEU A 1 106 ? -2.661 -15.402 -8.705 1.00 97.19 106 LEU A N 1
ATOM 874 C CA . LEU A 1 106 ? -2.761 -13.953 -8.940 1.00 97.19 106 LEU A CA 1
ATOM 875 C C . LEU A 1 106 ? -4.211 -13.444 -8.880 1.00 97.19 106 LEU A C 1
ATOM 877 O O . LEU A 1 106 ? -4.463 -12.360 -8.355 1.00 97.19 106 LEU A O 1
ATOM 881 N N . LEU A 1 107 ? -5.169 -14.219 -9.399 1.00 97.25 107 LEU A N 1
ATOM 882 C CA . LEU A 1 107 ? -6.594 -13.870 -9.358 1.00 97.25 107 LEU A CA 1
ATOM 883 C C . LEU A 1 107 ? -7.210 -13.998 -7.957 1.00 97.25 107 LEU A C 1
ATOM 885 O O . LEU A 1 107 ? -8.276 -13.428 -7.721 1.00 97.25 107 LEU A O 1
ATOM 889 N N . GLY A 1 108 ? -6.551 -14.713 -7.043 1.00 97.50 108 GLY A N 1
ATOM 890 C CA . GLY A 1 108 ? -6.965 -14.865 -5.650 1.00 97.50 108 GLY A CA 1
ATOM 891 C C . GLY A 1 108 ? -6.655 -13.665 -4.749 1.00 97.50 108 GLY A C 1
ATOM 892 O O . GLY A 1 108 ? -7.091 -13.668 -3.601 1.00 97.50 108 GLY A O 1
ATOM 893 N N . ALA A 1 109 ? -5.918 -12.664 -5.238 1.00 97.94 109 ALA A N 1
ATOM 894 C CA . ALA A 1 109 ? -5.591 -11.461 -4.476 1.00 97.94 109 ALA A CA 1
ATOM 895 C C . ALA A 1 109 ? -6.792 -10.505 -4.340 1.00 97.94 109 ALA A C 1
ATOM 897 O O . ALA A 1 109 ? -7.569 -10.348 -5.284 1.00 97.94 109 ALA A O 1
ATOM 898 N N . ASP A 1 110 ? -6.886 -9.812 -3.200 1.00 97.00 110 ASP A N 1
ATOM 899 C CA . ASP A 1 110 ? -7.902 -8.776 -2.951 1.00 97.00 110 ASP A CA 1
ATOM 900 C C . ASP A 1 110 ? -7.770 -7.588 -3.930 1.00 97.00 110 ASP A C 1
ATOM 902 O O . ASP A 1 110 ? -8.739 -7.184 -4.576 1.00 97.00 110 ASP A O 1
ATOM 906 N N . ASP A 1 111 ? -6.543 -7.098 -4.154 1.00 96.69 111 ASP A N 1
ATOM 907 C CA . ASP A 1 111 ? -6.215 -6.153 -5.228 1.00 96.69 111 ASP A CA 1
ATOM 908 C C . ASP A 1 111 ? -5.363 -6.841 -6.309 1.00 96.69 111 ASP A C 1
ATOM 910 O O . ASP A 1 111 ? -4.132 -6.774 -6.318 1.00 96.69 111 ASP A O 1
ATOM 914 N N . GLN A 1 112 ? -6.039 -7.501 -7.255 1.00 96.88 112 GLN A N 1
ATOM 915 C CA . GLN A 1 112 ? -5.421 -8.293 -8.331 1.00 96.88 112 GLN A CA 1
ATOM 916 C C . GLN A 1 112 ? -4.387 -7.517 -9.161 1.00 96.88 112 GLN A C 1
ATOM 918 O O . GLN A 1 112 ? -3.342 -8.060 -9.520 1.00 96.88 112 GLN A O 1
ATOM 923 N N . LEU A 1 113 ? -4.661 -6.248 -9.488 1.00 94.94 113 LEU A N 1
ATOM 924 C CA . LEU A 1 113 ? -3.743 -5.434 -10.292 1.00 94.94 113 LEU A CA 1
ATOM 925 C C . LEU A 1 113 ? -2.506 -5.038 -9.484 1.00 94.94 113 LEU A C 1
ATOM 927 O O . LEU A 1 113 ? -1.397 -5.075 -10.019 1.00 94.94 113 LEU A O 1
ATOM 931 N N . ALA A 1 114 ? -2.685 -4.693 -8.207 1.00 96.44 114 ALA A N 1
ATOM 932 C CA . ALA A 1 114 ? -1.566 -4.378 -7.330 1.00 96.44 114 ALA A CA 1
ATOM 933 C C . ALA A 1 114 ? -0.688 -5.603 -7.071 1.00 96.44 114 ALA A C 1
ATOM 935 O O . ALA A 1 114 ? 0.534 -5.514 -7.188 1.00 96.44 114 ALA A O 1
ATOM 936 N N . PHE A 1 115 ? -1.295 -6.764 -6.821 1.00 98.00 115 PHE A N 1
ATOM 937 C CA . PHE A 1 115 ? -0.542 -7.995 -6.607 1.00 98.00 115 PHE A CA 1
ATOM 938 C C . PHE A 1 115 ? 0.185 -8.461 -7.876 1.00 98.00 115 PHE A C 1
ATOM 940 O O . PHE A 1 115 ? 1.331 -8.902 -7.807 1.00 98.00 115 PHE A O 1
ATOM 947 N N . ALA A 1 116 ? -0.426 -8.306 -9.057 1.00 97.38 116 ALA A N 1
ATOM 948 C CA . ALA A 1 116 ? 0.244 -8.585 -10.326 1.00 97.38 116 ALA A CA 1
ATOM 949 C C . ALA A 1 116 ? 1.448 -7.655 -10.562 1.00 97.38 116 ALA A C 1
ATOM 951 O O . ALA A 1 116 ? 2.507 -8.124 -10.976 1.00 97.38 116 ALA A O 1
ATOM 952 N N . SER A 1 117 ? 1.311 -6.358 -10.260 1.00 96.94 117 SER A N 1
ATOM 953 C CA . SER A 1 117 ? 2.420 -5.395 -10.306 1.00 96.94 117 SER A CA 1
ATOM 954 C C . SER A 1 117 ? 3.547 -5.799 -9.348 1.00 96.94 117 SER A C 1
ATOM 956 O O . SER A 1 117 ? 4.703 -5.929 -9.756 1.00 96.94 117 SER A O 1
ATOM 958 N N . PHE A 1 118 ? 3.201 -6.121 -8.097 1.00 98.12 118 PHE A N 1
ATOM 959 C CA . PHE A 1 118 ? 4.133 -6.659 -7.107 1.00 98.12 118 PHE A CA 1
ATOM 960 C C . PHE A 1 118 ? 4.868 -7.905 -7.626 1.00 98.12 118 PHE A C 1
ATOM 962 O O . PHE A 1 118 ? 6.092 -7.959 -7.541 1.00 98.12 118 PHE A O 1
ATOM 969 N N . ALA A 1 119 ? 4.162 -8.875 -8.215 1.00 98.25 119 ALA A N 1
ATOM 970 C CA . ALA A 1 119 ? 4.759 -10.105 -8.731 1.00 98.25 119 ALA A CA 1
ATOM 971 C C . ALA A 1 119 ? 5.771 -9.847 -9.865 1.00 98.25 119 ALA A C 1
ATOM 973 O O . ALA A 1 119 ? 6.817 -10.501 -9.923 1.00 98.25 119 ALA A O 1
ATOM 974 N N . LEU A 1 120 ? 5.510 -8.862 -10.734 1.00 97.75 120 LEU A N 1
ATOM 975 C CA . LEU A 1 120 ? 6.455 -8.445 -11.774 1.00 97.75 120 LEU A CA 1
ATOM 976 C C . LEU A 1 120 ? 7.737 -7.850 -11.171 1.00 97.75 120 LEU A C 1
ATOM 978 O O . LEU A 1 120 ? 8.835 -8.266 -11.551 1.00 97.75 120 LEU A O 1
ATOM 982 N N . TYR A 1 121 ? 7.620 -6.943 -10.196 1.00 98.06 121 TYR A N 1
ATOM 983 C CA . TYR A 1 121 ? 8.790 -6.402 -9.490 1.00 98.06 121 TYR A CA 1
ATOM 984 C C . TYR A 1 121 ? 9.515 -7.465 -8.661 1.00 98.06 121 TYR A C 1
ATOM 986 O O . TYR A 1 121 ? 10.743 -7.472 -8.625 1.00 98.06 121 TYR A O 1
ATOM 994 N N . TYR A 1 122 ? 8.784 -8.403 -8.056 1.00 98.44 122 TYR A N 1
ATOM 995 C CA . TYR A 1 122 ? 9.359 -9.517 -7.306 1.00 98.44 122 TYR A CA 1
ATOM 996 C C . TYR A 1 122 ? 10.228 -10.390 -8.209 1.00 98.44 122 TYR A C 1
ATOM 998 O O . TYR A 1 122 ? 11.347 -10.734 -7.843 1.00 98.44 122 TYR A O 1
ATOM 1006 N N . ARG A 1 123 ? 9.759 -10.703 -9.423 1.00 98.00 123 ARG A N 1
ATOM 1007 C CA . ARG A 1 123 ? 10.554 -11.430 -10.422 1.00 98.00 123 ARG A CA 1
ATOM 1008 C C . ARG A 1 123 ? 11.801 -10.657 -10.836 1.00 98.00 123 ARG A C 1
ATOM 1010 O O . ARG A 1 123 ? 12.866 -11.262 -10.924 1.00 98.00 123 ARG A O 1
ATOM 1017 N N . LYS A 1 124 ? 11.674 -9.347 -11.081 1.00 97.00 124 LYS A N 1
ATOM 1018 C CA . LYS A 1 124 ? 12.809 -8.477 -11.427 1.00 97.00 124 LYS A CA 1
ATOM 1019 C C . LYS A 1 124 ? 13.880 -8.528 -10.334 1.00 97.00 124 LYS A C 1
ATOM 1021 O O . LYS A 1 124 ? 15.031 -8.844 -10.618 1.00 97.00 124 LYS A O 1
ATOM 1026 N N . TRP A 1 125 ? 13.463 -8.322 -9.089 1.00 97.75 125 TRP A N 1
ATOM 1027 C CA . TRP A 1 125 ? 14.322 -8.409 -7.914 1.00 97.75 125 TRP A CA 1
ATOM 1028 C C . TRP A 1 125 ? 14.949 -9.796 -7.732 1.00 97.75 125 TRP A C 1
ATOM 1030 O O . TRP A 1 125 ? 16.141 -9.900 -7.481 1.00 97.75 125 TRP A O 1
ATOM 1040 N N . TYR A 1 126 ? 14.178 -10.872 -7.899 1.00 97.38 126 TYR A N 1
ATOM 1041 C CA . TYR A 1 126 ? 14.677 -12.238 -7.721 1.00 97.38 126 TYR A CA 1
ATOM 1042 C C . TYR A 1 126 ? 15.769 -12.603 -8.736 1.00 97.38 126 TYR A C 1
ATOM 1044 O O . TYR A 1 126 ? 16.703 -13.331 -8.407 1.00 97.38 126 TYR A O 1
ATOM 1052 N N . ILE A 1 127 ? 15.654 -12.110 -9.974 1.00 97.25 127 ILE A N 1
ATOM 1053 C CA . ILE A 1 127 ? 16.654 -12.333 -11.026 1.00 97.25 127 ILE A CA 1
ATOM 1054 C C . ILE A 1 127 ? 17.927 -11.527 -10.747 1.00 97.25 127 ILE A C 1
ATOM 1056 O O . ILE A 1 127 ? 19.024 -12.045 -10.952 1.00 97.25 127 ILE A O 1
ATOM 1060 N N . ASN A 1 128 ? 17.786 -10.275 -10.306 1.00 96.88 128 ASN A N 1
ATOM 1061 C CA . ASN A 1 128 ? 18.911 -9.388 -10.036 1.00 96.88 128 ASN A CA 1
ATOM 1062 C C . ASN A 1 128 ? 18.644 -8.506 -8.800 1.00 96.88 128 ASN A C 1
ATOM 1064 O O . ASN A 1 128 ? 18.128 -7.395 -8.940 1.00 96.88 128 ASN A O 1
ATOM 1068 N N . PRO A 1 129 ? 18.997 -8.978 -7.588 1.00 95.94 129 PRO A N 1
ATOM 1069 C CA . PRO A 1 129 ? 18.721 -8.252 -6.345 1.00 95.94 129 PRO A CA 1
ATOM 1070 C C . PRO A 1 129 ? 19.450 -6.910 -6.224 1.00 95.94 129 PRO A C 1
ATOM 1072 O O . PRO A 1 129 ? 18.994 -6.037 -5.488 1.00 95.94 129 PRO A O 1
ATOM 1075 N N . ASP A 1 130 ? 20.560 -6.749 -6.949 1.00 96.44 130 ASP A N 1
ATOM 1076 C CA . ASP A 1 130 ? 21.372 -5.530 -6.966 1.00 96.44 130 ASP A CA 1
ATOM 1077 C C . ASP A 1 130 ? 20.847 -4.485 -7.969 1.00 96.44 130 ASP A C 1
ATOM 1079 O O . ASP A 1 130 ? 21.397 -3.386 -8.072 1.00 96.44 130 ASP A O 1
ATOM 1083 N N . GLU A 1 131 ? 19.791 -4.799 -8.731 1.00 95.94 131 GLU A N 1
ATOM 1084 C CA . GLU A 1 131 ? 19.171 -3.849 -9.652 1.00 95.94 131 GLU A CA 1
ATOM 1085 C C . GLU A 1 131 ? 18.188 -2.920 -8.924 1.00 95.94 131 GLU A C 1
ATOM 1087 O O . GLU A 1 131 ? 17.336 -3.393 -8.164 1.00 95.94 131 GLU A O 1
ATOM 1092 N N . PRO A 1 132 ? 18.226 -1.602 -9.192 1.00 96.94 132 PRO A N 1
ATOM 1093 C CA . PRO A 1 132 ? 17.235 -0.683 -8.656 1.00 96.94 132 PRO A CA 1
ATOM 1094 C C . PRO A 1 132 ? 15.800 -1.049 -9.063 1.00 96.94 132 PRO A C 1
ATOM 1096 O O . PRO A 1 132 ? 15.504 -1.346 -10.230 1.00 96.94 132 PRO A O 1
ATOM 1099 N N . LEU A 1 133 ? 14.886 -0.971 -8.094 1.00 96.62 133 LEU A N 1
ATOM 1100 C CA . LEU A 1 133 ? 13.450 -1.107 -8.317 1.00 96.62 133 LEU A CA 1
ATOM 1101 C C . LEU A 1 133 ? 12.753 0.243 -8.180 1.00 96.62 133 LEU A C 1
ATOM 1103 O O . LEU A 1 133 ? 13.002 1.006 -7.251 1.00 96.62 133 LEU A O 1
ATOM 1107 N N . ASN A 1 134 ? 11.819 0.488 -9.089 1.00 95.38 134 ASN A N 1
ATOM 1108 C CA . ASN A 1 134 ? 11.026 1.712 -9.177 1.00 95.38 134 ASN A CA 1
ATOM 1109 C C . ASN A 1 134 ? 9.656 1.585 -8.481 1.00 95.38 134 ASN A C 1
ATOM 1111 O O . ASN A 1 134 ? 8.807 2.468 -8.588 1.00 95.38 134 ASN A O 1
ATOM 1115 N N . VAL A 1 135 ? 9.420 0.474 -7.781 1.00 93.69 135 VAL A N 1
ATOM 1116 C CA . VAL A 1 135 ? 8.120 0.133 -7.197 1.00 93.69 135 VAL A CA 1
ATOM 1117 C C . VAL A 1 135 ? 7.675 1.138 -6.133 1.00 93.69 135 VAL A C 1
ATOM 1119 O O . VAL A 1 135 ? 8.457 1.576 -5.289 1.00 93.69 135 VAL A O 1
ATOM 1122 N N . ILE A 1 136 ? 6.381 1.461 -6.133 1.00 94.50 136 ILE A N 1
ATOM 1123 C CA . ILE A 1 136 ? 5.751 2.260 -5.081 1.00 94.50 136 ILE A CA 1
ATOM 1124 C C . ILE A 1 136 ? 5.193 1.312 -4.016 1.00 94.50 136 ILE A C 1
ATOM 1126 O O . ILE A 1 136 ? 4.244 0.570 -4.266 1.00 94.50 136 ILE A O 1
ATOM 1130 N N . VAL A 1 137 ? 5.763 1.354 -2.811 1.00 94.50 137 VAL A N 1
ATOM 1131 C CA . VAL A 1 137 ? 5.242 0.622 -1.649 1.00 94.50 137 VAL A CA 1
ATOM 1132 C C . VAL A 1 137 ? 4.243 1.506 -0.908 1.00 94.50 137 VAL A C 1
ATOM 1134 O O . VAL A 1 137 ? 4.611 2.511 -0.302 1.00 94.50 137 VAL A O 1
ATOM 1137 N N . TYR A 1 138 ? 2.966 1.127 -0.956 1.00 92.19 138 TYR A N 1
ATOM 1138 C CA . TYR A 1 138 ? 1.904 1.843 -0.253 1.00 92.19 138 TYR A CA 1
ATOM 1139 C C . TYR A 1 138 ? 1.812 1.392 1.206 1.00 92.19 138 TYR A C 1
ATOM 1141 O O . TYR A 1 138 ? 1.755 0.197 1.496 1.00 92.19 138 TYR A O 1
ATOM 1149 N N . GLN A 1 139 ? 1.746 2.364 2.114 1.00 89.12 139 GLN A N 1
ATOM 1150 C CA . GLN A 1 139 ? 1.501 2.154 3.538 1.00 89.12 139 GLN A CA 1
ATOM 1151 C C . GLN A 1 139 ? 0.219 2.883 3.925 1.00 89.12 139 GLN A C 1
ATOM 1153 O O . GLN A 1 139 ? 0.069 4.067 3.622 1.00 89.12 139 GLN A O 1
ATOM 1158 N N . ASP A 1 140 ? -0.691 2.170 4.581 1.00 86.81 140 ASP A N 1
ATOM 1159 C CA . ASP A 1 140 ? -1.945 2.731 5.072 1.00 86.81 140 ASP A CA 1
ATOM 1160 C C . ASP A 1 140 ? -2.028 2.611 6.593 1.00 86.81 140 ASP A C 1
ATOM 1162 O O . ASP A 1 140 ? -1.455 1.703 7.201 1.00 86.81 140 ASP A O 1
ATOM 1166 N N . ALA A 1 141 ? -2.728 3.559 7.206 1.00 86.12 141 ALA A N 1
ATOM 1167 C CA . ALA A 1 141 ? -2.885 3.642 8.646 1.00 86.12 141 ALA A CA 1
ATOM 1168 C C . ALA A 1 141 ? -4.241 3.077 9.077 1.00 86.12 141 ALA A C 1
ATOM 1170 O O . ALA A 1 141 ? -5.274 3.370 8.475 1.00 86.12 141 ALA A O 1
ATOM 1171 N N . THR A 1 142 ? -4.269 2.353 10.198 1.00 84.06 142 THR A N 1
ATOM 1172 C CA . THR A 1 142 ? -5.518 1.923 10.838 1.00 84.06 142 THR A CA 1
ATOM 1173 C C . THR A 1 142 ? -6.262 3.136 11.407 1.00 84.06 142 THR A C 1
ATOM 1175 O O . THR A 1 142 ? -6.055 3.527 12.551 1.00 84.06 142 THR A O 1
ATOM 1178 N N . CYS A 1 143 ? -7.133 3.746 10.600 1.00 90.94 143 CYS A N 1
ATOM 1179 C CA . CYS A 1 143 ? -7.965 4.894 10.965 1.00 90.94 143 CYS A CA 1
ATOM 1180 C C . CYS A 1 143 ? -7.177 6.096 11.536 1.00 90.94 143 CYS A C 1
ATOM 1182 O O . CYS A 1 143 ? -7.248 6.408 12.727 1.00 90.94 143 CYS A O 1
ATOM 1184 N N . SER A 1 144 ? -6.483 6.843 10.671 1.00 92.94 144 SER A N 1
ATOM 1185 C CA . SER A 1 144 ? -5.674 8.016 11.063 1.00 92.94 144 SER A CA 1
ATOM 1186 C C . SER A 1 144 ? -6.415 9.049 11.930 1.00 92.94 144 SER A C 1
ATOM 1188 O O . SER A 1 144 ? -5.826 9.657 12.821 1.00 92.94 144 SER A O 1
ATOM 1190 N N . GLY A 1 145 ? -7.725 9.225 11.732 1.00 94.06 145 GLY A N 1
ATOM 1191 C CA . GLY A 1 145 ? -8.548 10.108 12.565 1.00 94.06 145 GLY A CA 1
ATOM 1192 C C . GLY A 1 145 ? -8.591 9.682 14.037 1.00 94.06 145 GLY A C 1
ATOM 1193 O O . GLY A 1 145 ? -8.342 10.504 14.919 1.00 94.06 145 GLY A O 1
ATOM 1194 N N . LEU A 1 146 ? -8.861 8.400 14.307 1.00 94.94 146 LEU A N 1
ATOM 1195 C CA . LEU A 1 146 ? -8.874 7.869 15.673 1.00 94.94 146 LEU A CA 1
ATOM 1196 C C . LEU A 1 146 ? -7.463 7.764 16.254 1.00 94.94 146 LEU A C 1
ATOM 1198 O O . LEU A 1 146 ? -7.297 7.980 17.450 1.00 94.94 146 LEU A O 1
ATOM 1202 N N . GLN A 1 147 ? -6.442 7.530 15.422 1.00 94.94 147 GLN A N 1
ATOM 1203 C CA . GLN A 1 147 ? -5.044 7.632 15.849 1.00 94.94 147 GLN A CA 1
ATOM 1204 C C . GLN A 1 147 ? -4.749 9.020 16.428 1.00 94.94 147 GLN A C 1
ATOM 1206 O O . GLN A 1 147 ? -4.314 9.117 17.574 1.00 94.94 147 GLN A O 1
ATOM 1211 N N . HIS A 1 148 ? -5.082 10.095 15.706 1.00 95.50 148 HIS A N 1
ATOM 1212 C CA . HIS A 1 148 ? -4.911 11.458 16.215 1.00 95.50 148 HIS A CA 1
ATOM 1213 C C . HIS A 1 148 ? -5.721 11.730 17.488 1.00 95.50 148 HIS A C 1
ATOM 1215 O O . HIS A 1 148 ? -5.189 12.320 18.426 1.00 95.50 148 HIS A O 1
ATOM 1221 N N . ILE A 1 149 ? -6.982 11.287 17.552 1.00 96.31 149 ILE A N 1
ATOM 1222 C CA . ILE A 1 149 ? -7.828 11.466 18.744 1.00 96.31 149 ILE A CA 1
ATOM 1223 C C . ILE A 1 149 ? -7.229 10.736 19.951 1.00 96.31 149 ILE A C 1
ATOM 1225 O O . ILE A 1 149 ? -7.127 11.329 21.024 1.00 96.31 149 ILE A O 1
ATOM 1229 N N . SER A 1 150 ? -6.775 9.491 19.772 1.00 95.38 150 SER A N 1
ATOM 1230 C CA . SER A 1 150 ? -6.151 8.703 20.840 1.00 95.38 150 SER A CA 1
ATOM 1231 C C . SER A 1 150 ? -4.927 9.411 21.422 1.00 95.38 150 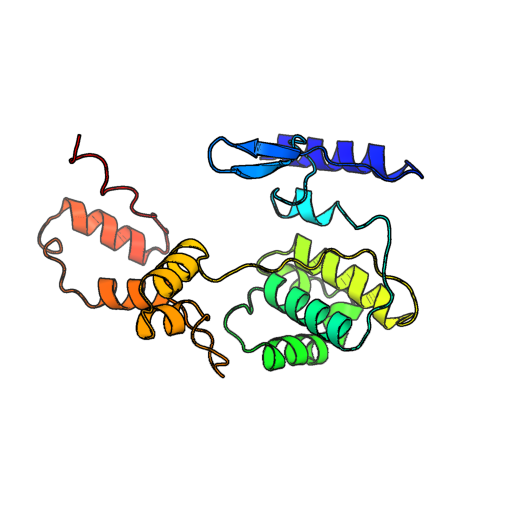SER A C 1
ATOM 1233 O O . SER A 1 150 ? -4.791 9.507 22.640 1.00 95.38 150 SER A O 1
ATOM 1235 N N . SER A 1 151 ? -4.083 10.000 20.566 1.00 93.62 151 SER A N 1
ATOM 1236 C CA . SER A 1 151 ? -2.916 10.774 20.990 1.00 93.62 151 SER A CA 1
ATOM 1237 C C . SER A 1 151 ? -3.290 12.079 21.696 1.00 93.62 151 SER A C 1
ATOM 1239 O O . SER A 1 151 ? -2.695 12.395 22.721 1.00 93.62 151 SER A O 1
ATOM 1241 N N . LEU A 1 152 ? -4.273 12.828 21.183 1.00 96.94 152 LEU A N 1
ATOM 1242 C CA . LEU A 1 152 ? -4.713 14.097 21.781 1.00 96.94 152 LEU A CA 1
ATOM 1243 C C . LEU A 1 152 ? -5.321 13.909 23.174 1.00 96.94 152 LEU A C 1
ATOM 1245 O O . LEU A 1 152 ? -5.127 14.752 24.046 1.00 96.94 152 LEU A O 1
ATOM 1249 N N . LEU A 1 153 ? -6.055 12.814 23.375 1.00 97.00 153 LEU A N 1
ATOM 1250 C CA . LEU A 1 153 ? -6.713 12.494 24.642 1.00 97.00 153 LEU A CA 1
ATOM 1251 C C . LEU A 1 153 ? -5.844 11.647 25.579 1.00 97.00 153 LEU A C 1
ATOM 1253 O O . LEU A 1 153 ? -6.264 11.375 26.701 1.00 97.00 153 LEU A O 1
ATOM 1257 N N . ALA A 1 154 ? -4.661 11.218 25.126 1.00 95.38 154 ALA A N 1
ATOM 1258 C CA . ALA A 1 154 ? -3.836 10.216 25.800 1.00 95.38 154 ALA A CA 1
ATOM 1259 C C . ALA A 1 154 ? -4.627 8.938 26.171 1.00 95.38 154 ALA A C 1
ATOM 1261 O O . ALA A 1 154 ? -4.382 8.314 27.206 1.00 95.38 154 ALA A O 1
ATOM 1262 N N . ASP A 1 155 ? -5.582 8.542 25.322 1.00 95.62 155 ASP A N 1
ATOM 1263 C CA . ASP A 1 155 ? -6.400 7.347 25.527 1.00 95.62 155 ASP A CA 1
ATOM 1264 C C . ASP A 1 155 ? -5.622 6.105 25.093 1.00 95.62 155 ASP A C 1
ATOM 1266 O O . ASP A 1 155 ? -5.561 5.753 23.913 1.00 95.62 155 ASP A O 1
ATOM 1270 N N . ILE A 1 156 ? -5.028 5.425 26.073 1.00 93.56 156 ILE A N 1
ATOM 1271 C CA . ILE A 1 156 ? -4.215 4.233 25.836 1.00 93.56 156 ILE A CA 1
ATOM 1272 C C . ILE A 1 156 ? -5.028 3.044 25.313 1.00 93.56 156 ILE A C 1
ATOM 1274 O O . ILE A 1 156 ? -4.481 2.197 24.609 1.00 93.56 156 ILE A O 1
ATOM 1278 N N . ASN A 1 157 ? -6.316 2.947 25.652 1.00 91.75 157 ASN A N 1
ATOM 1279 C CA . ASN A 1 157 ? -7.151 1.836 25.205 1.00 91.75 157 ASN A CA 1
ATOM 1280 C C . ASN A 1 157 ? -7.493 2.017 23.731 1.00 91.75 157 ASN A C 1
ATOM 1282 O O . ASN A 1 157 ? -7.265 1.101 22.941 1.00 91.75 157 ASN A O 1
ATOM 1286 N N . LEU A 1 158 ? -7.922 3.222 23.347 1.00 91.69 158 LEU A N 1
ATOM 1287 C CA . LEU A 1 158 ? -8.135 3.555 21.944 1.00 91.69 158 LEU A CA 1
ATOM 1288 C C . LEU A 1 158 ? -6.827 3.445 21.153 1.00 91.69 158 LEU A C 1
ATOM 1290 O O . LEU A 1 158 ? -6.820 2.846 20.083 1.00 91.69 158 LEU A O 1
ATOM 1294 N N . ALA A 1 159 ? -5.708 3.934 21.703 1.00 92.94 159 ALA A N 1
ATOM 1295 C CA . ALA A 1 159 ? -4.389 3.844 21.074 1.00 92.94 159 ALA A CA 1
ATOM 1296 C C . ALA A 1 159 ? -3.966 2.393 20.783 1.00 92.94 159 ALA A C 1
ATOM 1298 O O . ALA A 1 159 ? -3.307 2.132 19.779 1.00 92.94 159 ALA A O 1
ATOM 1299 N N . LYS A 1 160 ? -4.357 1.419 21.618 1.00 91.69 160 LYS A N 1
ATOM 1300 C CA . LYS A 1 160 ? -4.137 -0.009 21.326 1.00 91.69 160 LYS A CA 1
ATOM 1301 C C . LYS A 1 160 ? -4.987 -0.481 20.147 1.00 91.69 160 LYS A C 1
ATOM 1303 O O . LYS A 1 160 ? -4.467 -1.172 19.280 1.00 91.69 160 LYS A O 1
ATOM 1308 N N . GLN A 1 161 ? -6.257 -0.078 20.084 1.00 90.62 161 GLN 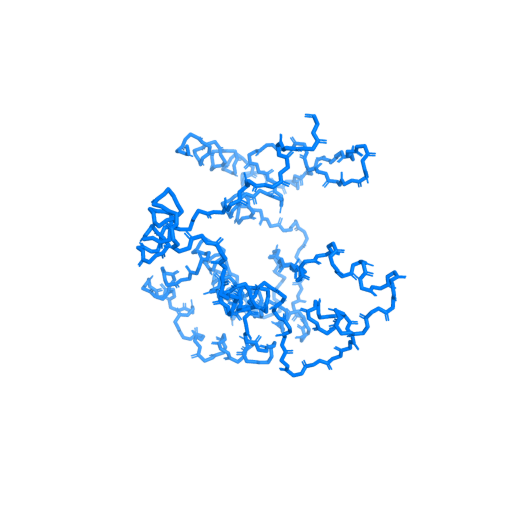A N 1
ATOM 1309 C CA . GLN A 1 161 ? -7.177 -0.466 19.003 1.00 90.62 161 GLN A CA 1
ATOM 1310 C C . GLN A 1 161 ? -6.775 0.096 17.634 1.00 90.62 161 GLN A C 1
ATOM 1312 O O . GLN A 1 161 ? -7.077 -0.508 16.607 1.00 90.62 161 GLN A O 1
ATOM 1317 N N . VAL A 1 162 ? -6.089 1.242 17.613 1.00 91.88 162 VAL A N 1
ATOM 1318 C CA . VAL A 1 162 ? -5.639 1.926 16.385 1.00 91.88 162 VAL A CA 1
ATOM 1319 C C . VAL A 1 162 ? -4.129 1.832 16.146 1.00 91.88 162 VAL A C 1
ATOM 1321 O O . VAL A 1 162 ? -3.597 2.531 15.283 1.00 91.88 162 VAL A O 1
ATOM 1324 N N . ASN A 1 163 ? -3.442 0.945 16.873 1.00 91.56 163 ASN A N 1
ATOM 1325 C CA . ASN A 1 163 ? -2.033 0.592 16.665 1.00 91.56 163 ASN A CA 1
ATOM 1326 C C . ASN A 1 163 ? -1.011 1.715 16.947 1.00 91.56 163 ASN A C 1
ATOM 1328 O O . ASN A 1 163 ? 0.033 1.781 16.303 1.00 91.56 163 ASN A O 1
ATOM 1332 N N . THR A 1 164 ? -1.275 2.588 17.926 1.00 92.50 164 THR A N 1
ATOM 1333 C CA . THR A 1 164 ? -0.385 3.700 18.335 1.00 92.50 164 THR A CA 1
ATOM 1334 C C . THR A 1 164 ? 0.134 3.611 19.776 1.00 92.50 164 THR A C 1
ATOM 1336 O O . THR A 1 164 ? 0.990 4.403 20.162 1.00 92.50 164 THR A O 1
ATOM 1339 N N . ALA A 1 165 ? -0.325 2.644 20.579 1.00 88.44 165 ALA A N 1
ATOM 1340 C CA . ALA A 1 165 ? 0.090 2.477 21.981 1.00 88.44 165 ALA A CA 1
ATOM 1341 C C . ALA A 1 165 ? 1.499 1.872 22.185 1.00 88.44 165 ALA A C 1
ATOM 1343 O O . ALA A 1 165 ? 1.942 1.732 23.325 1.00 88.44 165 ALA A O 1
ATOM 1344 N N . GLY A 1 166 ? 2.189 1.494 21.105 1.00 80.44 166 GLY A N 1
ATOM 1345 C CA . GLY A 1 166 ? 3.480 0.801 21.123 1.00 80.44 166 GLY A CA 1
ATOM 1346 C C . GLY A 1 166 ? 3.442 -0.535 20.368 1.00 80.44 166 GLY A C 1
ATOM 1347 O O . GLY A 1 166 ? 2.395 -0.904 19.833 1.00 80.44 166 GLY A O 1
ATOM 1348 N N . PRO A 1 167 ? 4.571 -1.264 20.300 1.00 77.69 167 PRO A N 1
ATOM 1349 C CA . PRO A 1 167 ? 4.645 -2.540 19.597 1.00 77.69 167 PRO A CA 1
ATOM 1350 C C . PRO A 1 167 ? 3.685 -3.559 20.218 1.00 77.69 167 PRO A C 1
ATOM 1352 O O . PRO A 1 167 ? 3.709 -3.790 21.426 1.00 77.69 167 PRO A O 1
ATOM 1355 N N . SER A 1 168 ? 2.865 -4.186 19.384 1.00 77.81 168 SER A N 1
ATOM 1356 C CA . SER A 1 168 ? 1.979 -5.283 19.765 1.00 77.81 168 SER A CA 1
ATOM 1357 C C . SER A 1 168 ? 2.218 -6.452 18.821 1.00 77.81 168 SER A C 1
ATOM 1359 O O . SER A 1 168 ? 2.411 -6.249 17.624 1.00 77.81 168 SER A O 1
ATOM 1361 N N . ALA A 1 169 ? 2.183 -7.672 19.357 1.00 74.94 169 ALA A N 1
ATOM 1362 C CA . ALA A 1 169 ? 2.243 -8.882 18.541 1.00 74.94 169 ALA A CA 1
ATOM 1363 C C . ALA A 1 169 ? 0.979 -9.065 17.688 1.00 74.94 169 ALA A C 1
ATOM 1365 O O . ALA A 1 169 ? 1.018 -9.783 16.705 1.00 74.94 169 ALA A O 1
ATOM 1366 N N . ILE A 1 170 ? -0.139 -8.430 18.053 1.00 78.81 170 ILE A N 1
ATOM 1367 C CA . ILE A 1 170 ? -1.404 -8.499 17.314 1.00 78.81 170 ILE A CA 1
ATOM 1368 C C . ILE A 1 170 ? -1.835 -7.074 16.979 1.00 78.81 170 ILE A C 1
ATOM 1370 O O . ILE A 1 170 ? -1.888 -6.219 17.869 1.00 78.81 170 ILE A O 1
ATOM 1374 N N . ALA A 1 171 ? -2.140 -6.821 15.708 1.00 82.25 171 ALA A N 1
ATOM 1375 C CA . ALA A 1 171 ? -2.692 -5.544 15.281 1.00 82.25 171 ALA A CA 1
ATOM 1376 C C . ALA A 1 171 ? -4.122 -5.383 15.824 1.00 82.25 171 ALA A C 1
ATOM 1378 O O . ALA A 1 171 ? -4.966 -6.261 15.651 1.00 82.25 171 ALA A O 1
ATOM 1379 N N . GLY A 1 172 ? -4.389 -4.256 16.478 1.00 85.19 172 GLY A N 1
ATOM 1380 C CA . GLY A 1 172 ? -5.730 -3.829 16.846 1.00 85.19 172 GLY A CA 1
ATOM 1381 C C . GLY A 1 172 ? -6.590 -3.590 15.607 1.00 85.19 172 GLY A C 1
ATOM 1382 O O . GLY A 1 172 ? -6.113 -3.085 14.585 1.00 85.19 172 GLY A O 1
ATOM 1383 N N . ASP A 1 173 ? -7.865 -3.955 15.718 1.00 88.00 173 ASP A N 1
ATOM 1384 C CA . ASP A 1 173 ? -8.862 -3.809 14.665 1.00 88.00 173 ASP A CA 1
ATOM 1385 C C . ASP A 1 173 ? -10.096 -3.092 15.213 1.00 88.00 173 ASP A C 1
ATOM 1387 O O . ASP A 1 173 ? -11.113 -3.699 15.551 1.00 88.00 173 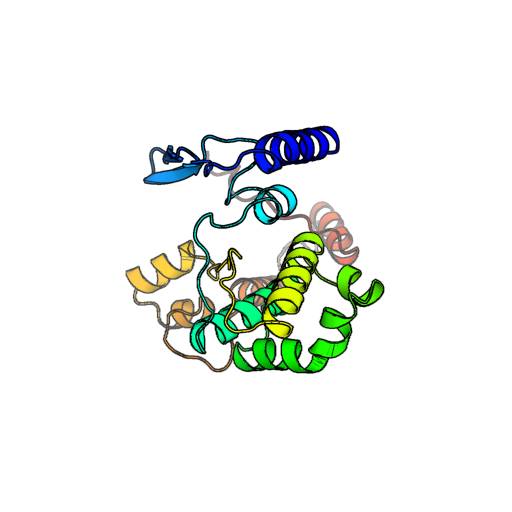ASP A O 1
ATOM 1391 N N . VAL A 1 174 ? -9.992 -1.763 15.291 1.00 88.69 174 VAL A N 1
ATOM 1392 C CA . VAL A 1 174 ? -11.070 -0.902 15.793 1.00 88.69 174 VAL A CA 1
ATOM 1393 C C . VAL A 1 174 ? -12.399 -1.114 15.056 1.00 88.69 174 VAL A C 1
ATOM 1395 O O . VAL A 1 174 ? -13.462 -0.954 15.650 1.00 88.69 174 VAL A O 1
ATOM 1398 N N . TYR A 1 175 ? -12.369 -1.499 13.777 1.00 86.56 175 TYR A N 1
ATOM 1399 C CA . TYR A 1 175 ? -13.585 -1.732 13.001 1.00 86.56 175 TYR A CA 1
ATOM 1400 C C . TYR A 1 175 ? -14.285 -3.014 13.442 1.00 86.56 175 TYR A C 1
ATOM 1402 O O . TYR A 1 175 ? -15.492 -2.995 13.686 1.00 86.56 175 TYR A O 1
ATOM 1410 N N . THR A 1 176 ? -13.529 -4.104 13.587 1.00 87.19 176 THR A N 1
ATOM 1411 C CA . THR A 1 176 ? -14.056 -5.380 14.082 1.00 87.19 176 THR A CA 1
ATOM 1412 C C . THR A 1 176 ? -14.516 -5.265 15.535 1.00 87.19 176 THR A C 1
ATOM 1414 O O . THR A 1 176 ? -15.591 -5.760 15.872 1.00 87.19 176 THR A O 1
ATOM 1417 N N . ASP A 1 177 ? -13.774 -4.548 16.383 1.00 87.00 177 ASP A N 1
ATOM 1418 C CA . ASP A 1 177 ? -14.158 -4.291 17.776 1.00 87.00 177 ASP A CA 1
ATOM 1419 C C . ASP A 1 177 ? -15.509 -3.568 17.865 1.00 87.00 177 ASP A C 1
ATOM 1421 O O . ASP A 1 177 ? -16.412 -4.000 18.589 1.00 87.00 177 ASP A O 1
ATOM 1425 N N . VAL A 1 178 ? -15.682 -2.493 17.086 1.00 86.62 178 VAL A N 1
ATOM 1426 C CA . VAL A 1 178 ? -16.941 -1.737 17.029 1.00 86.62 178 VAL A CA 1
ATOM 1427 C C . VAL A 1 178 ? -18.068 -2.588 16.444 1.00 86.62 178 VAL A C 1
ATOM 1429 O O . VAL A 1 178 ? -19.175 -2.581 16.983 1.00 86.62 178 VAL A O 1
ATOM 1432 N N . ALA A 1 179 ? -17.809 -3.353 15.380 1.00 86.12 179 ALA A N 1
ATOM 1433 C CA . ALA A 1 179 ? -18.804 -4.238 14.779 1.00 86.12 179 ALA A CA 1
ATOM 1434 C C . ALA A 1 179 ? -19.287 -5.309 15.770 1.00 86.12 179 ALA A C 1
ATOM 1436 O O . ALA A 1 179 ? -20.491 -5.511 15.915 1.00 86.12 179 ALA A O 1
ATOM 1437 N N . ASN A 1 180 ? -18.371 -5.948 16.500 1.00 86.19 180 ASN A N 1
ATOM 1438 C CA . ASN A 1 180 ? -18.696 -6.943 17.522 1.00 86.19 180 ASN A CA 1
ATOM 1439 C C . ASN A 1 180 ? -19.496 -6.335 18.673 1.00 86.19 180 ASN A C 1
ATOM 1441 O O . ASN A 1 180 ? -20.481 -6.928 19.112 1.00 86.19 180 ASN A O 1
ATOM 1445 N N . MET A 1 181 ? -19.110 -5.139 19.124 1.00 82.88 181 MET A N 1
ATOM 1446 C CA . MET A 1 181 ? -19.857 -4.405 20.140 1.00 82.88 181 MET A CA 1
ATOM 1447 C C . MET A 1 181 ? -21.296 -4.150 19.680 1.00 82.88 181 MET A C 1
ATOM 1449 O O . MET A 1 181 ? -22.223 -4.490 20.405 1.00 82.88 181 MET A O 1
ATOM 1453 N N . ILE A 1 182 ? -21.491 -3.608 18.472 1.00 81.25 182 ILE A N 1
ATOM 1454 C CA . ILE A 1 182 ? -22.823 -3.313 17.921 1.00 81.25 182 ILE A CA 1
ATOM 1455 C C . ILE A 1 182 ? -23.647 -4.595 17.750 1.00 81.25 182 ILE A C 1
ATOM 1457 O O . ILE A 1 182 ? -24.811 -4.624 18.138 1.00 81.25 182 ILE A O 1
ATOM 1461 N N . ASN A 1 183 ? -23.049 -5.661 17.216 1.00 80.31 183 ASN A N 1
ATOM 1462 C CA . ASN A 1 183 ? -23.723 -6.946 17.011 1.00 80.31 183 ASN A CA 1
ATOM 1463 C C . ASN A 1 183 ? -24.106 -7.639 18.329 1.00 80.31 183 ASN A C 1
ATOM 1465 O O . ASN A 1 183 ? -25.037 -8.444 18.349 1.00 80.31 183 ASN A O 1
ATOM 1469 N N . GLY A 1 184 ? -23.390 -7.342 19.417 1.00 78.06 184 GLY A N 1
ATOM 1470 C CA . GLY A 1 184 ? -23.689 -7.829 20.762 1.00 78.06 184 GLY A CA 1
ATOM 1471 C C . GLY A 1 184 ? -24.779 -7.040 21.490 1.00 78.06 184 GLY A C 1
ATOM 1472 O O . GLY A 1 184 ? -25.269 -7.504 22.519 1.00 78.06 184 GLY A O 1
ATOM 1473 N N . LEU A 1 185 ? -25.177 -5.867 20.983 1.00 76.19 185 LEU A N 1
ATOM 1474 C CA . LEU A 1 185 ? -26.294 -5.113 21.543 1.00 76.19 185 LEU A CA 1
ATOM 1475 C C . LEU A 1 185 ? -27.615 -5.773 21.138 1.00 76.19 185 LEU A C 1
ATOM 1477 O O . LEU A 1 185 ? -27.878 -6.006 19.956 1.00 76.19 185 LEU A O 1
ATOM 1481 N N . ASP A 1 186 ? -28.492 -6.004 22.113 1.00 69.31 186 ASP A N 1
ATOM 1482 C CA . ASP A 1 186 ? -29.897 -6.301 21.833 1.00 69.31 186 ASP A CA 1
ATOM 1483 C C . ASP A 1 186 ? -30.589 -4.986 21.451 1.00 69.31 186 ASP A C 1
ATOM 1485 O O . ASP A 1 186 ? -31.160 -4.276 22.279 1.00 69.31 186 ASP A O 1
ATOM 1489 N N . LEU A 1 187 ? -30.387 -4.571 20.198 1.00 62.28 187 LEU A N 1
ATOM 1490 C CA . LEU A 1 187 ? -30.860 -3.280 19.715 1.00 62.28 187 LEU A CA 1
ATOM 1491 C C . LEU A 1 187 ? -32.399 -3.263 19.676 1.00 62.28 187 LEU A C 1
ATOM 1493 O O . LEU A 1 187 ? -33.001 -4.110 19.001 1.00 62.28 187 LEU A O 1
ATOM 1497 N N . PRO A 1 188 ? -33.062 -2.277 20.316 1.00 55.75 188 PRO A N 1
ATOM 1498 C CA . PRO A 1 188 ? -34.490 -2.069 20.128 1.00 55.75 188 PRO A CA 1
ATOM 1499 C C . PRO A 1 188 ? -34.747 -1.741 18.651 1.00 55.75 188 PRO A C 1
ATOM 1501 O O . PRO A 1 188 ? -34.228 -0.767 18.111 1.00 55.75 188 PRO A O 1
ATOM 1504 N N . GLY A 1 189 ? -35.506 -2.604 17.975 1.00 53.62 189 GLY A N 1
ATOM 1505 C CA . GLY A 1 189 ? -35.691 -2.549 16.520 1.00 53.62 189 GLY A CA 1
ATOM 1506 C C . GLY A 1 189 ? -35.956 -3.907 15.871 1.00 53.62 189 GLY A C 1
ATOM 1507 O O . GLY A 1 189 ? -36.574 -3.946 14.813 1.00 53.62 189 GLY A O 1
ATOM 1508 N N . ARG A 1 190 ? -35.608 -5.026 16.527 1.00 53.78 190 ARG A N 1
ATOM 1509 C CA . ARG A 1 190 ? -36.074 -6.371 16.117 1.00 53.78 190 ARG A CA 1
ATOM 1510 C C . ARG A 1 190 ? -37.601 -6.500 16.099 1.00 53.78 190 ARG A C 1
ATOM 1512 O O . ARG A 1 190 ? -38.131 -7.289 15.332 1.00 53.78 190 ARG A O 1
ATOM 1519 N N . GLU A 1 191 ? -38.283 -5.690 16.903 1.00 55.59 191 GLU A N 1
ATOM 1520 C CA . GLU A 1 191 ? -39.744 -5.561 16.978 1.00 55.59 191 GLU A CA 1
ATOM 1521 C C . GLU A 1 191 ? -40.328 -4.722 15.816 1.00 55.59 191 GLU A C 1
ATOM 1523 O O . GLU A 1 191 ? -41.536 -4.729 15.589 1.00 55.59 191 GLU A O 1
ATOM 1528 N N . ASN A 1 192 ? -39.495 -3.943 15.108 1.00 54.47 192 ASN A N 1
ATOM 1529 C CA . ASN A 1 192 ? -39.925 -2.965 14.109 1.00 54.47 192 ASN A CA 1
ATOM 1530 C C . ASN A 1 192 ? -39.786 -3.540 12.682 1.00 54.47 192 ASN A C 1
ATOM 1532 O O . ASN A 1 192 ? -38.662 -3.694 12.194 1.00 54.47 192 ASN A O 1
ATOM 1536 N N . PRO A 1 193 ? -40.894 -3.822 11.966 1.00 56.97 193 PRO A N 1
ATOM 1537 C CA . PRO A 1 193 ? -40.867 -4.504 10.668 1.00 56.97 193 PRO A CA 1
ATOM 1538 C C . PRO A 1 193 ? -40.003 -3.828 9.594 1.00 56.97 193 PRO A C 1
ATOM 1540 O O . PRO A 1 193 ? -39.443 -4.511 8.737 1.00 56.97 193 PRO A O 1
ATOM 1543 N N . SER A 1 194 ? -39.851 -2.501 9.641 1.00 58.62 194 SER A N 1
ATOM 1544 C CA . SER A 1 194 ? -39.009 -1.747 8.700 1.00 58.62 194 SER A CA 1
ATOM 1545 C C . SER A 1 194 ? -37.505 -1.910 8.962 1.00 58.62 194 SER A C 1
ATOM 1547 O O . SER A 1 194 ? -36.710 -1.785 8.033 1.00 58.62 194 SER A O 1
ATOM 1549 N N . VAL A 1 195 ? -37.108 -2.258 10.190 1.00 56.28 195 VAL A N 1
ATOM 1550 C CA . VAL A 1 195 ? -35.718 -2.563 10.575 1.00 56.28 195 VAL A CA 1
ATOM 1551 C C . VAL A 1 195 ? -35.389 -4.039 10.313 1.00 56.28 195 VAL A C 1
ATOM 1553 O O . VAL A 1 195 ? -34.281 -4.355 9.883 1.00 56.28 195 VAL A O 1
ATOM 1556 N N . ILE A 1 196 ? -36.364 -4.946 10.461 1.00 54.62 196 ILE A N 1
ATOM 1557 C CA . ILE A 1 196 ? -36.208 -6.381 10.149 1.00 54.62 196 ILE A CA 1
ATOM 1558 C C . ILE A 1 196 ? -35.816 -6.595 8.678 1.00 54.62 196 ILE A C 1
ATOM 1560 O O . ILE A 1 196 ? -34.938 -7.409 8.390 1.00 54.62 196 ILE A O 1
ATOM 1564 N N . GLY A 1 197 ? -36.407 -5.832 7.750 1.00 54.94 197 GLY A N 1
ATOM 1565 C CA . GLY A 1 197 ? -36.052 -5.894 6.327 1.00 54.94 197 GLY A CA 1
ATOM 1566 C C . GLY A 1 197 ? -34.580 -5.557 6.049 1.00 54.94 197 GLY A C 1
ATOM 1567 O O . GLY A 1 197 ? -33.959 -6.184 5.197 1.00 54.94 197 GLY A O 1
ATOM 1568 N N . LEU A 1 198 ? -33.993 -4.627 6.810 1.00 51.25 198 LEU A N 1
ATOM 1569 C CA . LEU A 1 198 ? -32.576 -4.255 6.704 1.00 51.25 198 LEU A CA 1
ATOM 1570 C C . LEU A 1 198 ? -31.646 -5.307 7.330 1.00 51.25 198 LEU A C 1
ATOM 1572 O O . LEU A 1 198 ? -30.568 -5.567 6.799 1.00 51.25 198 LEU A O 1
ATOM 1576 N N . ILE A 1 199 ? -32.073 -5.960 8.415 1.00 52.66 199 ILE A N 1
ATOM 1577 C CA . ILE A 1 199 ? -31.318 -7.046 9.064 1.00 52.66 199 ILE A CA 1
ATOM 1578 C C . ILE A 1 199 ? -31.243 -8.287 8.157 1.00 52.66 199 ILE A C 1
ATOM 1580 O O . ILE A 1 199 ? -30.178 -8.891 8.033 1.00 52.66 199 ILE A O 1
ATOM 1584 N N . TYR A 1 200 ? -32.336 -8.637 7.469 1.00 48.34 200 TYR A N 1
ATOM 1585 C CA . TYR A 1 200 ? -32.350 -9.743 6.501 1.00 48.34 200 TYR A CA 1
ATOM 1586 C C . TYR A 1 200 ? -31.416 -9.501 5.306 1.00 48.34 200 TYR A C 1
ATOM 1588 O O . TYR A 1 200 ? -30.797 -10.440 4.811 1.00 48.34 200 TYR A O 1
ATOM 1596 N N . LEU A 1 201 ? -31.258 -8.249 4.864 1.00 47.22 201 LEU A N 1
ATOM 1597 C CA . LEU A 1 201 ? -30.317 -7.898 3.792 1.00 47.22 201 LEU A CA 1
ATOM 1598 C C . LEU A 1 201 ? -28.851 -8.064 4.225 1.00 47.22 201 LEU A C 1
ATOM 1600 O O . LEU A 1 201 ? -28.013 -8.446 3.410 1.00 47.22 201 LEU A O 1
ATOM 1604 N N . ASN A 1 202 ? -28.554 -7.861 5.512 1.00 45.00 202 ASN A N 1
ATOM 1605 C CA . ASN A 1 202 ? -27.220 -8.080 6.073 1.00 45.00 202 ASN A CA 1
ATOM 1606 C C . ASN A 1 202 ? -26.862 -9.582 6.140 1.00 45.00 202 ASN A C 1
ATOM 1608 O O . ASN A 1 202 ? -25.737 -9.971 5.845 1.00 45.00 202 ASN A O 1
ATOM 1612 N N . GLN A 1 203 ? -27.840 -10.458 6.413 1.00 48.09 203 GLN A N 1
ATOM 1613 C CA . GLN A 1 203 ? -27.656 -11.921 6.340 1.00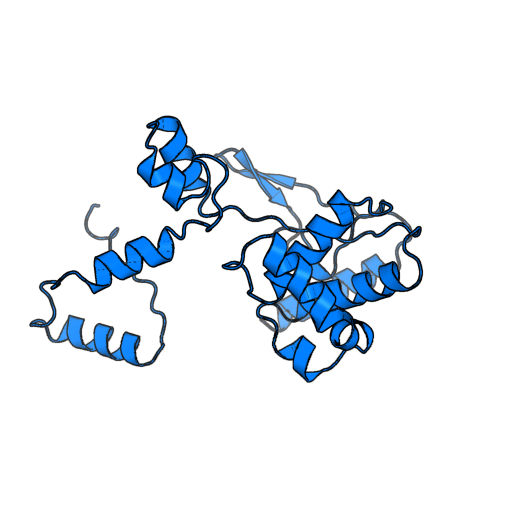 48.09 203 GLN A CA 1
ATOM 1614 C C . GLN A 1 203 ? -27.408 -12.441 4.911 1.00 48.09 203 GLN A C 1
ATOM 1616 O O . GLN A 1 203 ? -26.912 -13.553 4.740 1.00 48.09 203 GLN A O 1
ATOM 1621 N N . LEU A 1 204 ? -27.715 -11.640 3.887 1.00 44.91 204 LEU A N 1
ATOM 1622 C CA . LEU A 1 204 ? -27.465 -11.944 2.475 1.00 44.91 204 LEU A CA 1
ATOM 1623 C C . LEU A 1 204 ? -26.104 -11.420 1.967 1.00 44.91 204 LEU A C 1
ATOM 1625 O O . LEU A 1 204 ? -25.888 -11.395 0.757 1.00 44.91 204 LEU A O 1
ATOM 1629 N N . ASN A 1 205 ? -25.182 -11.009 2.853 1.00 42.19 205 ASN A N 1
ATOM 1630 C CA . ASN A 1 205 ? -23.881 -10.413 2.496 1.00 42.19 205 ASN A CA 1
ATOM 1631 C C . ASN A 1 205 ? -23.982 -9.119 1.659 1.00 42.19 205 ASN A C 1
ATOM 1633 O O . ASN A 1 205 ? -23.042 -8.742 0.956 1.00 42.19 205 ASN A O 1
ATOM 1637 N N . ILE A 1 206 ? -25.103 -8.396 1.737 1.00 43.22 206 ILE A N 1
ATOM 1638 C CA . ILE A 1 206 ? -25.236 -7.082 1.105 1.00 43.22 206 ILE A CA 1
ATOM 1639 C C . ILE A 1 206 ? -24.805 -6.032 2.135 1.00 43.22 206 ILE A C 1
ATOM 1641 O O . ILE A 1 206 ? -25.594 -5.607 2.977 1.00 43.22 206 ILE A O 1
ATOM 1645 N N . PHE A 1 207 ? -23.535 -5.619 2.079 1.00 36.56 207 PHE A N 1
ATOM 1646 C CA . PHE A 1 207 ? -22.989 -4.538 2.905 1.00 36.56 207 PHE A CA 1
ATOM 1647 C C . PHE A 1 207 ? -23.688 -3.210 2.578 1.00 36.56 207 PHE A C 1
ATOM 1649 O O . PHE A 1 207 ? -23.300 -2.491 1.658 1.00 36.56 207 PHE A O 1
ATOM 1656 N N . ILE A 1 208 ? -24.720 -2.859 3.344 1.00 41.00 208 ILE A N 1
ATOM 1657 C CA . ILE A 1 208 ? -25.284 -1.508 3.348 1.00 41.00 208 ILE A CA 1
ATOM 1658 C C . ILE A 1 208 ? -24.622 -0.755 4.499 1.00 41.00 208 ILE A C 1
ATOM 1660 O O . ILE A 1 208 ? -25.000 -0.895 5.660 1.00 41.00 208 ILE A O 1
ATOM 1664 N N . LEU A 1 209 ? -23.609 0.044 4.164 1.00 35.78 209 LEU A N 1
ATOM 1665 C CA . LEU A 1 209 ? -23.049 1.051 5.057 1.00 35.78 209 LEU A CA 1
ATOM 1666 C C . LEU A 1 209 ? -24.185 2.014 5.448 1.00 35.78 209 LEU A C 1
ATOM 1668 O O . LEU A 1 209 ? -24.668 2.782 4.613 1.00 35.78 209 LEU A O 1
ATOM 1672 N N . ILE A 1 210 ? -24.657 1.947 6.694 1.00 38.44 210 ILE A N 1
ATOM 1673 C CA . ILE A 1 210 ? -25.724 2.819 7.200 1.00 38.44 210 ILE A CA 1
ATOM 1674 C C . ILE A 1 210 ? -25.169 4.244 7.323 1.00 38.44 210 ILE A C 1
ATOM 1676 O O . ILE A 1 210 ? -24.618 4.644 8.343 1.00 38.44 210 ILE A O 1
ATOM 1680 N N . VAL A 1 211 ? -25.342 5.035 6.264 1.00 33.62 211 VAL A N 1
ATOM 1681 C CA . VAL A 1 211 ? -25.289 6.503 6.303 1.00 33.62 211 VAL A CA 1
ATOM 1682 C C . VAL A 1 211 ? -26.673 7.001 6.719 1.00 33.62 211 VAL A C 1
ATOM 1684 O O . VAL A 1 211 ? -27.410 7.571 5.922 1.00 33.62 211 VAL A O 1
ATOM 1687 N N . ILE A 1 212 ? -27.086 6.729 7.957 1.00 37.22 212 ILE A N 1
ATOM 1688 C CA . ILE A 1 212 ? -28.328 7.282 8.515 1.00 37.22 212 ILE A CA 1
ATOM 1689 C C . ILE A 1 212 ? -28.101 7.590 9.991 1.00 37.22 212 ILE A C 1
ATOM 1691 O O . ILE A 1 212 ? -28.603 6.878 10.841 1.00 37.22 212 ILE A O 1
ATOM 1695 N N . LEU A 1 213 ? -27.315 8.622 10.306 1.00 30.98 213 LEU A N 1
ATOM 1696 C CA . LEU A 1 213 ? -27.330 9.263 11.634 1.00 30.98 213 LEU A CA 1
ATOM 1697 C C . LEU A 1 213 ? -26.832 10.725 11.576 1.00 30.98 213 LEU A C 1
ATOM 1699 O O . LEU A 1 213 ? -26.180 11.213 12.490 1.00 30.98 213 LEU A O 1
ATOM 1703 N N . LEU A 1 214 ? -27.118 11.450 10.486 1.00 30.34 214 LEU A N 1
ATOM 1704 C CA . LEU A 1 214 ? -26.824 12.894 10.395 1.00 30.34 214 LEU A CA 1
ATOM 1705 C C . LEU A 1 214 ? -27.960 13.739 9.801 1.00 30.34 214 LEU A C 1
ATOM 1707 O O . LEU A 1 214 ? -27.762 14.925 9.559 1.00 30.34 214 LEU A O 1
ATOM 1711 N N . LYS A 1 215 ? -29.148 13.168 9.560 1.00 29.36 215 LYS A N 1
ATOM 1712 C CA . LYS A 1 215 ? -30.250 13.910 8.923 1.00 29.36 215 LYS A CA 1
ATOM 1713 C C . LYS A 1 215 ? -31.296 14.486 9.882 1.00 29.36 215 LYS A C 1
ATOM 1715 O O . LYS A 1 215 ? -32.074 15.315 9.435 1.00 29.36 215 LYS A O 1
ATOM 1720 N N . ASP A 1 216 ? -31.247 14.137 11.168 1.00 31.48 216 ASP A N 1
ATOM 1721 C CA . ASP A 1 216 ? -32.244 14.579 12.159 1.00 31.48 216 ASP A CA 1
ATOM 1722 C C . ASP A 1 216 ? -31.677 15.562 13.206 1.00 31.48 216 ASP A C 1
ATOM 1724 O O . ASP A 1 216 ? -32.222 15.705 14.297 1.00 31.48 216 ASP A O 1
ATOM 1728 N N . LEU A 1 217 ? -30.568 16.243 12.890 1.00 36.53 217 LEU A N 1
ATOM 1729 C CA . LEU A 1 217 ? -29.942 17.262 13.753 1.00 36.53 217 LEU A CA 1
ATOM 1730 C C . LEU A 1 217 ? -29.704 18.613 13.047 1.00 36.53 217 LEU A C 1
ATOM 1732 O O . LEU A 1 217 ? -28.881 19.407 13.501 1.00 36.53 217 LEU A O 1
ATOM 1736 N N . LEU A 1 218 ? -30.444 18.895 11.968 1.00 33.50 218 LEU A N 1
ATOM 1737 C CA . LEU A 1 218 ? -30.547 20.226 11.355 1.00 33.50 218 LEU A CA 1
ATOM 1738 C C . LEU A 1 218 ? -32.008 20.596 11.101 1.00 33.50 218 LEU A C 1
ATOM 1740 O O . LEU A 1 218 ? -32.719 19.759 10.504 1.00 33.50 218 LEU A O 1
#

Radius of gyration: 21.45 Å; chains: 1; bounding box: 62×45×50 Å

pLDDT: mean 85.86, std 18.03, range [29.36, 98.56]

InterPro domains:
  IPR002092 DNA-directed RNA polymerase, phage-type [PTHR10102] (8-182)
  IPR043502 DNA/RNA polymerase superfamily [SSF56672] (6-183)
  IPR046950 DNA-directed RNA polymerase, C-terminal domain, phage-type [PF00940] (61-183)